Protein AF-A0A562RTT2-F1 (afdb_monomer_lite)

pLDDT: mean 90.72, std 8.37, range [55.16, 98.12]

Sequence (207 aa):
ARIKAEEEAKKKAEEEARIKAEKAEEARKQSEEAARIRAEEDARIQAEEEEARMLAEKKARSEAIFKNMLTAGACFAALFVLIIGSSIYNKSQYFIKTNKDSIEIWQGAFSPRGKNHILTLPGVAGPEVAKEAYTRSEVMPLAFNFYMEQAIEESRKRGTPDFDKVEKLLKKAQTFASSQDERQAVAARLQGITQAIENYKAEVARP

Secondary structure (DSSP, 8-state):
-HHHHHHHHHHHHHHHHHHHHHHHHHHHHHHHHHHHHHHHHHHHHHHHHHHHHHHHHHHHHHHHHHHHHHHHHHHHHHHHHHHHHHHHHHHH-EEEEEETTEEEEEEE-SSTT-EEEEEEEETPPPPSS--S-B-HHHHHHHHHHHHHHHHHHHHHSSSS--HHHHHHHHHHHHHH--SHHHHHHHHHHHHHHHHHHHHHHHHHT--

Organism: NCBI:txid622671

Structure (mmCIF, N/CA/C/O backbone):
data_AF-A0A562RTT2-F1
#
_entry.id   AF-A0A562RTT2-F1
#
loop_
_atom_site.group_PDB
_atom_site.id
_atom_site.type_symbol
_atom_site.label_atom_id
_atom_site.label_alt_id
_atom_site.label_comp_id
_atom_site.label_asym_id
_atom_site.label_entity_id
_atom_site.label_seq_id
_atom_site.pdbx_PDB_ins_code
_atom_site.Cartn_x
_atom_site.Cartn_y
_atom_site.Cartn_z
_atom_site.occupancy
_atom_site.B_iso_or_equiv
_atom_site.auth_seq_id
_atom_site.auth_comp_id
_atom_site.auth_asym_id
_atom_site.auth_atom_id
_atom_site.pdbx_PDB_model_num
ATOM 1 N N . ALA A 1 1 ? 91.960 -0.217 -94.010 1.00 59.09 1 ALA A N 1
ATOM 2 C CA . ALA A 1 1 ? 91.071 0.910 -93.646 1.00 59.09 1 ALA A CA 1
ATOM 3 C C . ALA A 1 1 ? 89.575 0.550 -93.645 1.00 59.09 1 ALA A C 1
ATOM 5 O O . ALA A 1 1 ? 88.882 1.045 -92.773 1.00 59.09 1 ALA A O 1
ATOM 6 N N . ARG A 1 2 ? 89.063 -0.323 -94.537 1.00 55.16 2 ARG A N 1
ATOM 7 C CA . ARG A 1 2 ? 87.617 -0.657 -94.610 1.00 55.16 2 ARG A CA 1
ATOM 8 C C . ARG A 1 2 ? 87.063 -1.561 -93.492 1.00 55.16 2 ARG A C 1
ATOM 10 O O . ARG A 1 2 ? 85.938 -1.343 -93.077 1.00 55.16 2 ARG A O 1
ATOM 17 N N . ILE A 1 3 ? 87.851 -2.502 -92.959 1.00 58.09 3 ILE A N 1
ATOM 18 C CA . ILE A 1 3 ? 87.378 -3.465 -91.937 1.00 58.09 3 ILE A CA 1
ATOM 19 C C . ILE A 1 3 ? 87.071 -2.782 -90.587 1.00 58.09 3 ILE A C 1
ATOM 21 O O . ILE A 1 3 ? 86.098 -3.129 -89.934 1.00 58.09 3 ILE A O 1
ATOM 25 N N . LYS A 1 4 ? 87.832 -1.744 -90.201 1.00 59.09 4 LYS A N 1
ATOM 26 C CA . LYS A 1 4 ? 87.600 -1.006 -88.942 1.00 59.09 4 LYS A CA 1
ATOM 27 C C . LYS A 1 4 ? 86.315 -0.165 -88.956 1.00 59.09 4 LYS A C 1
ATOM 29 O O . LYS A 1 4 ? 85.664 -0.063 -87.929 1.00 59.09 4 LYS A O 1
ATOM 34 N N . ALA A 1 5 ? 85.937 0.407 -90.102 1.00 62.41 5 ALA A N 1
ATOM 35 C CA . ALA A 1 5 ? 84.734 1.238 -90.219 1.00 62.41 5 ALA A CA 1
ATOM 36 C C . ALA A 1 5 ? 83.436 0.408 -90.196 1.00 62.41 5 ALA A C 1
ATOM 38 O O . ALA A 1 5 ? 82.425 0.851 -89.663 1.00 62.41 5 ALA A O 1
ATOM 39 N N . GLU A 1 6 ? 83.471 -0.809 -90.744 1.00 62.22 6 GLU A N 1
ATOM 40 C CA . GLU A 1 6 ? 82.332 -1.733 -90.743 1.00 62.22 6 GLU A CA 1
ATOM 41 C C . GLU A 1 6 ? 82.093 -2.339 -89.351 1.00 62.22 6 GLU A C 1
ATOM 43 O O . GLU A 1 6 ? 80.954 -2.444 -88.901 1.00 62.22 6 GLU A O 1
ATOM 48 N N . GLU A 1 7 ? 83.166 -2.654 -88.623 1.00 66.31 7 GLU A N 1
ATOM 49 C CA . GLU A 1 7 ? 83.090 -3.135 -87.241 1.00 66.31 7 GLU A CA 1
ATOM 50 C C . GLU A 1 7 ? 82.598 -2.040 -86.273 1.00 66.31 7 GLU A C 1
ATOM 52 O O . GLU A 1 7 ? 81.814 -2.312 -85.363 1.00 66.31 7 GLU A O 1
ATOM 57 N N . GLU A 1 8 ? 82.991 -0.783 -86.504 1.00 67.75 8 GLU A N 1
ATOM 58 C CA . GLU A 1 8 ? 82.530 0.368 -85.720 1.00 67.75 8 GLU A CA 1
ATOM 59 C C . GLU A 1 8 ? 81.058 0.719 -86.006 1.00 67.75 8 GLU A C 1
ATOM 61 O O . GLU A 1 8 ? 80.303 1.023 -85.081 1.00 67.75 8 GLU A O 1
ATOM 66 N N . ALA A 1 9 ? 80.617 0.614 -87.265 1.00 70.81 9 ALA A N 1
ATOM 67 C CA . ALA A 1 9 ? 79.212 0.784 -87.638 1.00 70.81 9 ALA A CA 1
ATOM 68 C C . ALA A 1 9 ? 78.328 -0.338 -87.068 1.00 70.81 9 ALA A C 1
ATOM 70 O O . ALA A 1 9 ? 77.228 -0.072 -86.581 1.00 70.81 9 ALA A O 1
ATOM 71 N N . LYS A 1 10 ? 78.822 -1.584 -87.063 1.00 71.69 10 LYS A N 1
ATOM 72 C CA . LYS A 1 10 ? 78.104 -2.731 -86.496 1.00 71.69 10 LYS A CA 1
ATOM 73 C C . LYS A 1 10 ? 77.994 -2.644 -84.970 1.00 71.69 10 LYS A C 1
ATOM 75 O O . LYS A 1 10 ? 76.910 -2.873 -84.444 1.00 71.69 10 LYS A O 1
ATOM 80 N N . LYS A 1 11 ? 79.059 -2.226 -84.270 1.00 73.31 11 LYS A N 1
ATOM 81 C CA . LYS A 1 11 ? 79.021 -1.978 -82.815 1.00 73.31 11 LYS A CA 1
ATOM 82 C C . LYS A 1 11 ? 78.067 -0.847 -82.428 1.00 73.31 11 LYS A C 1
ATOM 84 O O . LYS A 1 11 ? 77.309 -1.015 -81.482 1.00 73.31 11 LYS A O 1
ATOM 89 N N . LYS A 1 12 ? 78.055 0.268 -83.169 1.00 75.69 12 LYS A N 1
ATOM 90 C CA . LYS A 1 12 ? 77.113 1.377 -82.922 1.00 75.69 12 LYS A CA 1
ATOM 91 C C . LYS A 1 12 ? 75.656 0.956 -83.132 1.00 75.69 12 LYS A C 1
ATOM 93 O O . LYS A 1 12 ? 74.817 1.278 -82.300 1.00 75.69 12 LYS A O 1
ATOM 98 N N . ALA A 1 13 ? 75.364 0.189 -84.184 1.00 75.06 13 ALA A N 1
ATOM 99 C CA . ALA A 1 13 ? 74.015 -0.321 -84.438 1.00 75.06 13 ALA A CA 1
ATOM 100 C C . ALA A 1 13 ? 73.555 -1.345 -83.381 1.00 75.06 13 ALA A C 1
ATOM 102 O O . ALA A 1 13 ? 72.391 -1.345 -82.985 1.00 75.06 13 ALA A O 1
ATOM 103 N N . GLU A 1 14 ? 74.458 -2.202 -82.901 1.00 78.00 14 GLU A N 1
ATOM 104 C CA . GLU A 1 14 ? 74.172 -3.171 -81.836 1.00 78.00 14 GLU A CA 1
ATOM 105 C C . GLU A 1 14 ? 73.946 -2.486 -80.480 1.00 78.00 14 GLU A C 1
ATOM 107 O O . GLU A 1 14 ? 73.017 -2.834 -79.752 1.00 78.00 14 GLU A O 1
ATOM 112 N N . GLU A 1 15 ? 74.741 -1.467 -80.158 1.00 76.00 15 GLU A N 1
ATOM 113 C CA . GLU A 1 15 ? 74.590 -0.683 -78.932 1.00 76.00 15 GLU A CA 1
ATOM 114 C C . GLU A 1 15 ? 73.306 0.160 -78.944 1.00 76.00 15 GLU A C 1
ATOM 116 O O . GLU A 1 15 ? 72.577 0.186 -77.952 1.00 76.00 15 GLU A O 1
ATOM 121 N N . GLU A 1 16 ? 72.957 0.768 -80.079 1.00 79.00 16 GLU A N 1
ATOM 122 C CA . GLU A 1 16 ? 71.697 1.499 -80.246 1.00 79.00 16 GLU A CA 1
ATOM 123 C C . GLU A 1 16 ? 70.476 0.564 -80.159 1.00 79.00 16 GLU A C 1
ATOM 125 O O . GLU A 1 16 ? 69.477 0.895 -79.510 1.00 79.00 16 GLU A O 1
ATOM 130 N N . ALA A 1 17 ? 70.572 -0.646 -80.724 1.00 79.19 17 ALA A N 1
ATOM 131 C CA . ALA A 1 17 ? 69.549 -1.678 -80.575 1.00 79.19 17 ALA A CA 1
ATOM 132 C C . ALA A 1 17 ? 69.414 -2.154 -79.116 1.00 79.19 17 ALA A C 1
ATOM 134 O O . ALA A 1 17 ? 68.290 -2.325 -78.636 1.00 79.19 17 ALA A O 1
ATOM 135 N N . ARG A 1 18 ? 70.531 -2.305 -78.388 1.00 81.25 18 ARG A N 1
ATOM 136 C CA . ARG A 1 18 ? 70.536 -2.686 -76.967 1.00 81.25 18 ARG A CA 1
ATOM 137 C C . ARG A 1 18 ? 69.914 -1.602 -76.085 1.00 81.25 18 ARG A C 1
ATOM 139 O O . ARG A 1 18 ? 69.057 -1.920 -75.269 1.00 81.25 18 ARG A O 1
ATOM 146 N N . ILE A 1 19 ? 70.264 -0.332 -76.297 1.00 81.56 19 ILE A N 1
ATOM 147 C CA . ILE A 1 19 ? 69.693 0.806 -75.553 1.00 81.56 19 ILE A CA 1
ATOM 148 C C . ILE A 1 19 ? 68.186 0.934 -75.821 1.00 81.56 19 ILE A C 1
ATOM 150 O O . ILE A 1 19 ? 67.412 1.249 -74.917 1.00 81.56 19 ILE A O 1
ATOM 154 N N . LYS A 1 20 ? 67.735 0.681 -77.056 1.00 82.81 20 LYS A N 1
ATOM 155 C CA . LYS A 1 20 ? 66.305 0.705 -77.392 1.00 82.81 20 LYS A CA 1
ATOM 156 C C . LYS A 1 20 ? 65.540 -0.462 -76.759 1.00 82.81 20 LYS A C 1
ATOM 158 O O . LYS A 1 20 ? 64.413 -0.257 -76.312 1.00 82.81 20 LYS A O 1
ATOM 163 N N . ALA A 1 21 ? 66.139 -1.652 -76.705 1.00 82.81 21 ALA A N 1
ATOM 164 C CA . ALA A 1 21 ? 65.561 -2.811 -76.029 1.00 82.81 21 ALA A CA 1
ATOM 165 C C . ALA A 1 21 ? 65.472 -2.600 -74.508 1.00 82.81 21 ALA A C 1
ATOM 167 O O . ALA A 1 21 ? 64.421 -2.850 -73.927 1.00 82.81 21 ALA A O 1
ATOM 168 N N . GLU A 1 22 ? 66.520 -2.052 -73.889 1.00 84.75 22 GLU A N 1
ATOM 169 C CA . GLU A 1 22 ? 66.560 -1.738 -72.455 1.00 84.75 22 GLU A CA 1
ATOM 170 C C . GLU A 1 22 ? 65.511 -0.685 -72.075 1.00 84.75 22 GLU A C 1
ATOM 172 O O . GLU A 1 22 ? 64.720 -0.911 -71.165 1.00 84.75 22 GLU A O 1
ATOM 177 N N . LYS A 1 23 ? 65.395 0.410 -72.841 1.00 84.69 23 LYS A N 1
ATOM 178 C CA . LYS A 1 23 ? 64.345 1.425 -72.626 1.00 84.69 23 LYS A CA 1
ATOM 179 C C . LYS A 1 23 ? 62.931 0.872 -72.812 1.00 84.69 23 LYS A C 1
ATOM 181 O O . LYS A 1 23 ? 62.011 1.303 -72.122 1.00 84.69 23 LYS A O 1
ATOM 186 N N . ALA A 1 24 ? 62.735 -0.056 -73.749 1.00 83.00 24 ALA A N 1
ATOM 187 C CA . ALA A 1 24 ? 61.440 -0.701 -73.954 1.00 83.00 24 ALA A CA 1
ATOM 188 C C . ALA A 1 24 ? 61.095 -1.667 -72.807 1.00 83.00 24 ALA A C 1
ATOM 190 O O . ALA A 1 24 ? 59.940 -1.732 -72.385 1.00 83.00 24 ALA A O 1
ATOM 191 N N . GLU A 1 25 ? 62.084 -2.389 -72.280 1.00 85.12 25 GLU A N 1
ATOM 192 C CA . GLU A 1 25 ? 61.922 -3.251 -71.109 1.00 85.12 25 GLU A CA 1
ATOM 193 C C . GLU A 1 25 ? 61.662 -2.431 -69.840 1.00 85.12 25 GLU A C 1
ATOM 195 O O . GLU A 1 25 ? 60.767 -2.766 -69.068 1.00 85.12 25 GLU A O 1
ATOM 200 N N . GLU A 1 26 ? 62.381 -1.326 -69.652 1.00 85.75 26 GLU A N 1
ATOM 201 C CA . GLU A 1 26 ? 62.191 -0.408 -68.532 1.00 85.75 26 GLU A CA 1
ATOM 202 C C . GLU A 1 26 ? 60.812 0.263 -68.587 1.00 85.75 26 GLU A C 1
ATOM 204 O O . GLU A 1 26 ? 60.095 0.267 -67.588 1.00 85.75 26 GLU A O 1
ATOM 209 N N . ALA A 1 27 ? 60.367 0.716 -69.765 1.00 84.38 27 ALA A N 1
ATOM 210 C CA . ALA A 1 27 ? 59.014 1.243 -69.953 1.00 84.38 27 ALA A CA 1
ATOM 211 C C . ALA A 1 27 ? 57.928 0.188 -69.668 1.00 84.38 27 ALA A C 1
ATOM 213 O O . ALA A 1 27 ? 56.893 0.500 -69.074 1.00 84.38 27 ALA A O 1
ATOM 214 N N . ARG A 1 28 ? 58.161 -1.077 -70.045 1.00 87.69 28 ARG A N 1
ATOM 215 C CA . ARG A 1 28 ? 57.246 -2.183 -69.733 1.00 87.69 28 ARG A CA 1
ATOM 216 C C . ARG A 1 28 ? 57.209 -2.479 -68.231 1.00 87.69 28 ARG A C 1
ATOM 218 O O . ARG A 1 28 ? 56.116 -2.610 -67.690 1.00 87.69 28 ARG A O 1
ATOM 225 N N . LYS A 1 29 ? 58.365 -2.530 -67.559 1.00 89.88 29 LYS A N 1
ATOM 226 C CA . LYS A 1 29 ? 58.462 -2.732 -66.102 1.00 89.88 29 LYS A CA 1
ATOM 227 C C . LYS A 1 29 ? 57.795 -1.597 -65.329 1.00 89.88 29 LYS A C 1
ATOM 229 O O . LYS A 1 29 ? 57.008 -1.872 -64.432 1.00 89.88 29 LYS A O 1
ATOM 234 N N . GLN A 1 30 ? 58.026 -0.343 -65.722 1.00 89.25 30 GLN A N 1
ATOM 235 C CA . GLN A 1 30 ? 57.368 0.821 -65.121 1.00 89.25 30 GLN A CA 1
ATOM 236 C C . GLN A 1 30 ? 55.847 0.784 -65.321 1.00 89.25 30 GLN A C 1
ATOM 238 O O . GLN A 1 30 ? 55.098 1.072 -64.392 1.00 89.25 30 GLN A O 1
ATOM 243 N N . SER A 1 31 ? 55.370 0.389 -66.507 1.00 86.00 31 SER A N 1
ATOM 244 C CA . SER A 1 31 ? 53.933 0.238 -66.766 1.00 86.00 31 SER A CA 1
ATOM 245 C C . SER A 1 31 ? 53.304 -0.899 -65.956 1.00 86.00 31 SER A C 1
ATOM 247 O O . SER A 1 31 ? 52.163 -0.767 -65.516 1.00 86.00 31 SER A O 1
ATOM 249 N N . GLU A 1 32 ? 54.006 -2.016 -65.780 1.00 88.56 32 GLU A N 1
ATOM 250 C CA . GLU A 1 32 ? 53.530 -3.172 -65.014 1.00 88.56 32 GLU A CA 1
ATOM 251 C C . GLU A 1 32 ? 53.519 -2.883 -63.508 1.00 88.56 32 GLU A C 1
ATOM 253 O O . GLU A 1 32 ? 52.544 -3.183 -62.823 1.00 88.56 32 GLU A O 1
ATOM 258 N N . GLU A 1 33 ? 54.557 -2.224 -62.996 1.00 87.88 33 GLU A N 1
ATOM 259 C CA . GLU A 1 33 ? 54.626 -1.794 -61.603 1.00 87.88 33 GLU A CA 1
ATOM 260 C C . GLU A 1 33 ? 53.584 -0.715 -61.290 1.00 87.88 33 GLU A C 1
ATOM 262 O O . GLU A 1 33 ? 52.884 -0.820 -60.285 1.00 87.88 33 GLU A O 1
ATOM 267 N N . ALA A 1 34 ? 53.385 0.257 -62.185 1.00 88.69 34 ALA A N 1
ATOM 268 C CA . ALA A 1 34 ? 52.312 1.239 -62.051 1.00 88.69 34 ALA A CA 1
ATOM 269 C C . ALA A 1 34 ? 50.918 0.586 -62.081 1.00 88.69 34 ALA A C 1
ATOM 271 O O . ALA A 1 34 ? 50.026 1.017 -61.350 1.00 88.69 34 ALA A O 1
ATOM 272 N N . ALA A 1 35 ? 50.718 -0.460 -62.891 1.00 89.12 35 ALA A N 1
ATOM 273 C CA . ALA A 1 35 ? 49.471 -1.222 -62.902 1.00 89.12 35 ALA A CA 1
ATOM 274 C C . ALA A 1 35 ? 49.275 -2.026 -61.605 1.00 89.12 35 ALA A C 1
ATOM 276 O O . ALA A 1 35 ? 48.168 -2.047 -61.069 1.00 89.12 35 ALA A O 1
ATOM 277 N N . ARG A 1 36 ? 50.341 -2.634 -61.067 1.00 92.00 36 ARG A N 1
ATOM 278 C CA . ARG A 1 36 ? 50.300 -3.379 -59.800 1.00 92.00 36 ARG A CA 1
ATOM 279 C C . ARG A 1 36 ? 50.000 -2.467 -58.611 1.00 92.00 36 ARG A C 1
ATOM 281 O O . ARG A 1 36 ? 49.131 -2.800 -57.816 1.00 92.00 36 ARG A O 1
ATOM 288 N N . ILE A 1 37 ? 50.671 -1.316 -58.523 1.00 92.44 37 ILE A N 1
ATOM 289 C CA . ILE A 1 37 ? 50.463 -0.336 -57.445 1.00 92.44 37 ILE A CA 1
ATOM 290 C C . ILE A 1 37 ? 49.027 0.196 -57.472 1.00 92.44 37 ILE A C 1
ATOM 292 O O . ILE A 1 37 ? 48.388 0.242 -56.428 1.00 92.44 37 ILE A O 1
ATOM 296 N N . ARG A 1 38 ? 48.486 0.528 -58.655 1.00 91.38 38 ARG A N 1
ATOM 297 C CA . ARG A 1 38 ? 47.082 0.960 -58.783 1.00 91.38 38 ARG A CA 1
ATOM 298 C C . ARG A 1 38 ? 46.100 -0.127 -58.356 1.00 91.38 38 ARG A C 1
ATOM 300 O O . ARG A 1 38 ? 45.182 0.161 -57.605 1.00 91.38 38 ARG A O 1
ATOM 307 N N . ALA A 1 39 ? 46.314 -1.371 -58.786 1.00 91.12 39 ALA A N 1
ATOM 308 C CA . ALA A 1 39 ? 45.444 -2.480 -58.402 1.00 91.12 39 ALA A CA 1
ATOM 309 C C . ALA A 1 39 ? 45.484 -2.766 -56.889 1.00 91.12 39 ALA A C 1
ATOM 311 O O . ALA A 1 39 ? 44.454 -3.077 -56.296 1.00 91.12 39 ALA A O 1
ATOM 312 N N . GLU A 1 40 ? 46.655 -2.654 -56.258 1.00 92.56 40 GLU A N 1
ATOM 313 C CA . GLU A 1 40 ? 46.814 -2.822 -54.810 1.00 92.56 40 GLU A CA 1
ATOM 314 C C . GLU A 1 40 ? 46.179 -1.665 -54.025 1.00 92.56 40 GLU A C 1
ATOM 316 O O . GLU A 1 40 ? 45.503 -1.896 -53.023 1.00 92.56 40 GLU A O 1
ATOM 321 N N . GLU A 1 41 ? 46.350 -0.427 -54.489 1.00 92.00 41 GLU A N 1
ATOM 322 C CA . GLU A 1 41 ? 45.737 0.752 -53.881 1.00 92.00 41 GLU A CA 1
ATOM 323 C C . GLU A 1 41 ? 44.208 0.720 -53.997 1.00 92.00 41 GLU A C 1
ATOM 325 O O . GLU A 1 41 ? 43.526 0.916 -52.991 1.00 92.00 41 GLU A O 1
ATOM 330 N N . ASP A 1 42 ? 43.670 0.373 -55.170 1.00 92.44 42 ASP A N 1
ATOM 331 C CA . ASP A 1 42 ? 42.229 0.202 -55.382 1.00 92.44 42 ASP A CA 1
ATOM 332 C C . ASP A 1 42 ? 41.663 -0.913 -54.488 1.00 92.44 42 ASP A C 1
ATOM 334 O O . ASP A 1 42 ? 40.612 -0.738 -53.868 1.00 92.44 42 ASP A O 1
ATOM 338 N N . ALA A 1 43 ? 42.371 -2.042 -54.357 1.00 92.75 43 ALA A N 1
ATOM 339 C CA . ALA A 1 43 ? 41.967 -3.129 -53.465 1.00 92.75 43 ALA A CA 1
ATOM 340 C C . ALA A 1 43 ? 41.996 -2.708 -51.985 1.00 92.75 43 ALA A C 1
ATOM 342 O O . ALA A 1 43 ? 41.100 -3.074 -51.221 1.00 92.75 43 ALA A O 1
ATOM 343 N N . ARG A 1 44 ? 42.992 -1.911 -51.573 1.00 95.06 44 ARG A N 1
ATOM 344 C CA . ARG A 1 44 ? 43.084 -1.378 -50.205 1.00 95.06 44 ARG A CA 1
ATOM 345 C C . ARG A 1 44 ? 41.949 -0.399 -49.907 1.00 95.06 44 ARG A C 1
ATOM 347 O O . ARG A 1 44 ? 41.335 -0.506 -48.849 1.00 95.06 44 ARG A O 1
ATOM 354 N N . ILE A 1 45 ? 41.656 0.518 -50.831 1.00 94.25 45 ILE A N 1
ATOM 355 C CA . ILE A 1 45 ? 40.563 1.492 -50.693 1.00 94.25 45 ILE A CA 1
ATOM 356 C C . ILE A 1 45 ? 39.216 0.765 -50.594 1.00 94.25 45 ILE A C 1
ATOM 358 O O . ILE A 1 45 ? 38.419 1.079 -49.714 1.00 94.25 45 ILE A O 1
ATOM 362 N N . GLN A 1 46 ? 38.978 -0.252 -51.429 1.00 94.38 46 GLN A N 1
ATOM 363 C CA . GLN A 1 46 ? 37.747 -1.049 -51.366 1.00 94.38 46 GLN A CA 1
ATOM 364 C C . GLN A 1 46 ? 37.586 -1.777 -50.025 1.00 94.38 46 GLN A C 1
ATOM 366 O O . GLN A 1 46 ? 36.496 -1.760 -49.453 1.00 94.38 46 GLN A O 1
ATOM 371 N N . ALA A 1 47 ? 38.660 -2.376 -49.501 1.00 93.88 47 ALA A N 1
ATOM 372 C CA . ALA A 1 47 ? 38.628 -3.053 -48.206 1.00 93.88 47 ALA A CA 1
ATOM 373 C C . ALA A 1 47 ? 38.342 -2.081 -47.044 1.00 93.88 47 ALA A C 1
ATOM 375 O O . ALA A 1 47 ? 37.538 -2.392 -46.164 1.00 93.88 47 ALA A O 1
ATOM 376 N N . GLU A 1 48 ? 38.952 -0.892 -47.054 1.00 94.94 48 GLU A N 1
ATOM 377 C CA . GLU A 1 48 ? 38.723 0.143 -46.037 1.00 94.94 48 GLU A CA 1
ATOM 378 C C . GLU A 1 48 ? 37.288 0.696 -46.095 1.00 94.94 48 GLU A C 1
ATOM 380 O O . GLU A 1 48 ? 36.633 0.848 -45.059 1.00 94.94 48 GLU A O 1
ATOM 385 N N . GLU A 1 49 ? 36.754 0.941 -47.296 1.00 93.81 49 GLU A N 1
ATOM 386 C CA . GLU A 1 49 ? 35.363 1.370 -47.473 1.00 93.81 49 GLU A CA 1
ATOM 387 C C . GLU A 1 49 ? 34.361 0.311 -46.994 1.00 93.81 49 GLU A C 1
ATOM 389 O O . GLU A 1 49 ? 33.348 0.654 -46.371 1.00 93.81 49 GLU A O 1
ATOM 394 N N . GLU A 1 50 ? 34.621 -0.970 -47.263 1.00 94.25 50 GLU A N 1
ATOM 395 C CA . GLU A 1 50 ? 33.773 -2.067 -46.800 1.00 94.25 50 GLU A CA 1
ATOM 396 C C . GLU A 1 50 ? 33.803 -2.186 -45.269 1.00 94.25 50 GLU A C 1
ATOM 398 O O . GLU A 1 50 ? 32.746 -2.285 -44.637 1.00 94.25 50 GLU A O 1
ATOM 403 N N . GLU A 1 51 ? 34.980 -2.084 -44.646 1.00 95.38 51 GLU A N 1
ATOM 404 C CA . GLU A 1 51 ? 35.108 -2.093 -43.186 1.00 95.38 51 GLU A CA 1
ATOM 405 C C . GLU A 1 51 ? 34.386 -0.897 -42.544 1.00 95.38 51 GLU A C 1
ATOM 407 O O . GLU A 1 51 ? 33.628 -1.068 -41.579 1.00 95.38 51 GLU A O 1
ATOM 412 N N . ALA A 1 52 ? 34.539 0.303 -43.113 1.00 94.88 52 ALA A N 1
ATOM 413 C CA . ALA A 1 52 ? 33.847 1.504 -42.655 1.00 94.88 52 ALA A CA 1
ATOM 414 C C . ALA A 1 52 ? 32.318 1.366 -42.769 1.00 94.88 52 ALA A C 1
ATOM 416 O O . ALA A 1 52 ? 31.591 1.729 -41.834 1.00 94.88 52 ALA A O 1
ATOM 417 N N . ARG A 1 53 ? 31.814 0.786 -43.869 1.00 96.12 53 ARG A N 1
ATOM 418 C CA . ARG A 1 53 ? 30.382 0.478 -44.040 1.00 96.12 53 ARG A CA 1
ATOM 419 C C . ARG A 1 53 ? 29.898 -0.535 -43.009 1.00 96.12 53 ARG A C 1
ATOM 421 O O . ARG A 1 53 ? 28.874 -0.297 -42.370 1.00 96.12 53 ARG A O 1
ATOM 428 N N . MET A 1 54 ? 30.643 -1.615 -42.792 1.00 95.94 54 MET A N 1
ATOM 429 C CA . MET A 1 54 ? 30.301 -2.647 -41.810 1.00 95.94 54 MET A CA 1
ATOM 430 C C . MET A 1 54 ? 30.286 -2.097 -40.380 1.00 95.94 54 MET A C 1
ATOM 432 O O . MET A 1 54 ? 29.414 -2.455 -39.583 1.00 95.94 54 MET A O 1
ATOM 436 N N . LEU A 1 55 ? 31.221 -1.209 -40.032 1.00 96.50 55 LEU A N 1
ATOM 437 C CA . LEU A 1 55 ? 31.244 -0.545 -38.730 1.00 96.50 55 LEU A CA 1
ATOM 438 C C . LEU A 1 55 ? 30.049 0.405 -38.567 1.00 96.50 55 LEU A C 1
ATOM 440 O O . LEU A 1 55 ? 29.402 0.398 -37.514 1.00 96.50 55 LEU A O 1
ATOM 444 N N . ALA A 1 56 ? 29.731 1.185 -39.603 1.00 95.38 56 ALA A N 1
ATOM 445 C CA . ALA A 1 56 ? 28.571 2.072 -39.613 1.00 95.38 56 ALA A CA 1
ATOM 446 C C . ALA A 1 56 ? 27.258 1.287 -39.475 1.00 95.38 56 ALA A C 1
ATOM 448 O O . ALA A 1 56 ? 26.412 1.657 -38.660 1.00 95.38 56 ALA A O 1
ATOM 449 N N . GLU A 1 57 ? 27.112 0.166 -40.186 1.00 95.81 57 GLU A N 1
ATOM 450 C CA . GLU A 1 57 ? 25.945 -0.712 -40.082 1.00 95.81 57 GLU A CA 1
ATOM 451 C C . GLU A 1 57 ? 25.835 -1.336 -38.686 1.00 95.81 57 GLU A C 1
ATOM 453 O O . GLU A 1 57 ? 24.774 -1.275 -38.060 1.00 95.81 57 GLU A O 1
ATOM 458 N N . LYS A 1 58 ? 26.936 -1.875 -38.142 1.00 95.81 58 LYS A N 1
ATOM 459 C CA . LYS A 1 58 ? 26.967 -2.425 -36.775 1.00 95.81 58 LYS A CA 1
ATOM 460 C C . LYS A 1 58 ? 26.572 -1.378 -35.739 1.00 95.81 58 LYS A C 1
ATOM 462 O O . LYS A 1 58 ? 25.812 -1.697 -34.824 1.00 95.81 58 LYS A O 1
ATOM 467 N N . LYS A 1 59 ? 27.060 -0.143 -35.881 1.00 96.12 59 LYS A N 1
ATOM 468 C CA . LYS A 1 59 ? 26.733 0.971 -34.983 1.00 96.12 59 LYS A CA 1
ATOM 469 C C . LYS A 1 59 ? 25.272 1.399 -35.116 1.00 96.12 59 LYS A C 1
ATOM 471 O O . LYS A 1 59 ? 24.596 1.551 -34.106 1.00 96.12 59 LYS A O 1
ATOM 476 N N . ALA A 1 60 ? 24.762 1.536 -36.338 1.00 95.56 60 ALA A N 1
ATOM 477 C CA . ALA A 1 60 ? 23.358 1.865 -36.571 1.00 95.56 60 ALA A CA 1
ATOM 478 C C . ALA A 1 60 ? 22.434 0.776 -36.002 1.00 95.56 60 ALA A C 1
ATOM 480 O O . ALA A 1 60 ? 21.442 1.073 -35.333 1.00 95.56 60 ALA A O 1
ATOM 481 N N . ARG A 1 61 ? 22.800 -0.496 -36.196 1.00 96.25 61 ARG A N 1
ATOM 482 C CA . ARG A 1 61 ? 22.080 -1.641 -35.637 1.00 96.25 61 ARG A CA 1
ATOM 483 C C . ARG A 1 61 ? 22.126 -1.652 -34.112 1.00 96.25 61 ARG A C 1
ATOM 485 O O . ARG A 1 61 ? 21.090 -1.874 -33.491 1.00 96.25 61 ARG A O 1
ATOM 492 N N . SER A 1 62 ? 23.286 -1.422 -33.495 1.00 95.19 62 SER A N 1
ATOM 493 C CA . SER A 1 62 ? 23.402 -1.405 -32.032 1.00 95.19 62 SER A CA 1
ATOM 494 C C . SER A 1 62 ? 22.640 -0.232 -31.416 1.00 95.19 62 SER A C 1
ATOM 496 O O . SER A 1 62 ? 21.956 -0.420 -30.412 1.00 95.19 62 SER A O 1
ATOM 498 N N . GLU A 1 63 ? 22.668 0.941 -32.049 1.00 96.56 63 GLU A N 1
ATOM 499 C CA . GLU A 1 63 ? 21.894 2.107 -31.627 1.00 96.56 63 GLU A CA 1
ATOM 500 C C . GLU A 1 63 ? 20.384 1.850 -31.733 1.00 96.56 63 GLU A C 1
ATOM 502 O O . GLU A 1 63 ? 19.637 2.163 -30.803 1.00 96.56 63 GLU A O 1
ATOM 507 N N . ALA A 1 64 ? 19.929 1.223 -32.823 1.00 95.75 64 ALA A N 1
ATOM 508 C CA . ALA A 1 64 ? 18.531 0.829 -32.988 1.00 95.75 64 ALA A CA 1
ATOM 509 C C . ALA A 1 64 ? 18.095 -0.193 -31.924 1.00 95.75 64 ALA A C 1
ATOM 511 O O . ALA A 1 64 ? 17.046 -0.027 -31.299 1.00 95.75 64 ALA A O 1
ATOM 512 N N . ILE A 1 65 ? 18.917 -1.218 -31.665 1.00 96.19 65 ILE A N 1
ATOM 513 C CA . ILE A 1 65 ? 18.653 -2.211 -30.613 1.00 96.19 65 ILE A CA 1
ATOM 514 C C . ILE A 1 65 ? 18.590 -1.533 -29.241 1.00 96.19 65 ILE A C 1
ATOM 516 O O . ILE A 1 65 ? 17.656 -1.791 -28.483 1.00 96.19 65 ILE A O 1
ATOM 520 N N . PHE A 1 66 ? 19.539 -0.648 -28.924 1.00 96.12 66 PHE A N 1
ATOM 521 C CA . PHE A 1 66 ? 19.569 0.055 -27.644 1.00 96.12 66 PHE A CA 1
ATOM 522 C C . PHE A 1 66 ? 18.331 0.934 -27.446 1.00 96.12 66 PHE A C 1
ATOM 524 O O . PHE A 1 66 ? 17.710 0.862 -26.388 1.00 96.12 66 PHE A O 1
ATOM 531 N N . LYS A 1 67 ? 17.924 1.711 -28.461 1.00 95.56 67 LYS A N 1
ATOM 532 C CA . LYS A 1 67 ? 16.698 2.527 -28.406 1.00 95.56 67 LYS A CA 1
ATOM 533 C C . LYS A 1 67 ? 15.467 1.662 -28.150 1.00 95.56 67 LYS A C 1
ATOM 535 O O . LYS A 1 67 ? 14.707 1.954 -27.232 1.00 95.56 67 LYS A O 1
ATOM 540 N N . ASN A 1 68 ? 15.318 0.562 -28.886 1.00 95.88 68 ASN A N 1
ATOM 541 C CA . ASN A 1 68 ? 14.193 -0.357 -28.705 1.00 95.88 68 ASN A CA 1
ATOM 542 C C . ASN A 1 68 ? 14.193 -0.994 -27.309 1.00 95.88 68 ASN A C 1
ATOM 544 O O . ASN A 1 68 ? 13.145 -1.077 -26.669 1.00 95.88 68 ASN A O 1
ATOM 548 N N . MET A 1 69 ? 15.361 -1.413 -26.813 1.00 96.75 69 MET A N 1
ATOM 549 C CA . MET A 1 69 ? 15.505 -1.983 -25.473 1.00 96.75 69 MET A CA 1
ATOM 550 C C . MET A 1 69 ? 15.198 -0.952 -24.383 1.00 96.75 69 MET A C 1
ATOM 552 O O . MET A 1 69 ? 14.522 -1.280 -23.410 1.00 96.75 69 MET A O 1
ATOM 556 N N . LEU A 1 70 ? 15.632 0.297 -24.560 1.00 95.88 70 LEU A N 1
ATOM 557 C CA . LEU A 1 70 ? 15.322 1.397 -23.651 1.00 95.88 70 LEU A CA 1
ATOM 558 C C . LEU A 1 70 ? 13.815 1.681 -23.617 1.00 95.88 70 LEU A C 1
ATOM 560 O O . LEU A 1 70 ? 13.245 1.800 -22.534 1.00 95.88 70 LEU A O 1
ATOM 564 N N . THR A 1 71 ? 13.151 1.732 -24.776 1.00 96.62 71 THR A N 1
ATOM 565 C CA . THR A 1 71 ? 11.692 1.899 -24.856 1.00 96.62 71 THR A CA 1
ATOM 566 C C . THR A 1 71 ? 10.960 0.733 -24.197 1.00 96.62 71 THR A C 1
ATOM 568 O O . THR A 1 71 ? 10.071 0.961 -23.380 1.00 96.62 71 THR A O 1
ATOM 571 N N . ALA A 1 72 ? 11.356 -0.511 -24.480 1.00 96.44 72 ALA A N 1
ATOM 572 C CA . ALA A 1 72 ? 10.771 -1.690 -23.844 1.00 96.44 72 ALA A CA 1
ATOM 573 C C . ALA A 1 72 ? 10.963 -1.666 -22.318 1.00 96.44 72 ALA A C 1
ATOM 575 O O . ALA A 1 72 ? 10.019 -1.932 -21.572 1.00 96.44 72 ALA A O 1
ATOM 576 N N . GLY A 1 73 ? 12.153 -1.279 -21.849 1.00 96.38 73 GLY A N 1
ATOM 577 C CA . GLY A 1 73 ? 12.451 -1.094 -20.430 1.00 96.38 73 GLY A CA 1
ATOM 578 C C . GLY A 1 73 ? 11.588 -0.009 -19.783 1.00 96.38 73 GLY A C 1
ATOM 579 O O . GLY A 1 73 ? 11.050 -0.225 -18.699 1.00 96.38 73 GLY A O 1
ATOM 580 N N . ALA A 1 74 ? 11.381 1.122 -20.461 1.00 96.81 74 ALA A N 1
ATOM 581 C CA . ALA A 1 74 ? 10.501 2.190 -19.990 1.00 96.81 74 ALA A CA 1
ATOM 582 C C . ALA A 1 74 ? 9.031 1.738 -19.914 1.00 96.81 74 ALA A C 1
ATOM 584 O O . ALA A 1 74 ? 8.36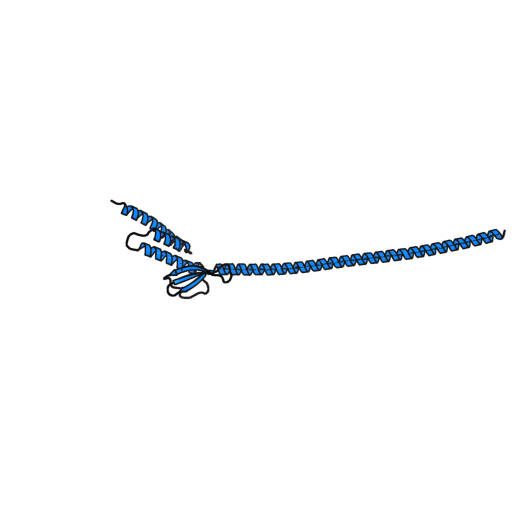4 1.992 -18.910 1.00 96.81 74 ALA A O 1
ATOM 585 N N . CYS A 1 75 ? 8.534 1.013 -20.923 1.00 96.12 75 CYS A N 1
ATOM 586 C CA . CYS A 1 75 ? 7.195 0.419 -20.895 1.00 96.12 75 CYS A CA 1
ATOM 587 C C . CYS A 1 75 ? 7.044 -0.572 -19.734 1.00 96.12 75 CYS A C 1
ATOM 589 O O . CYS A 1 75 ? 6.043 -0.537 -19.020 1.00 96.12 75 CYS A O 1
ATOM 591 N N . PHE A 1 76 ? 8.048 -1.421 -19.507 1.00 96.44 76 PHE A N 1
ATOM 592 C CA . PHE A 1 76 ? 8.050 -2.354 -18.385 1.00 96.44 76 PHE A CA 1
ATOM 593 C C . PHE A 1 76 ? 8.028 -1.607 -17.047 1.00 96.44 76 PHE A C 1
ATOM 595 O O . PHE A 1 76 ? 7.171 -1.883 -16.213 1.00 96.44 76 PHE A O 1
ATOM 602 N N . ALA A 1 77 ? 8.878 -0.595 -16.863 1.00 96.44 77 ALA A N 1
ATOM 603 C CA . ALA A 1 77 ? 8.884 0.234 -15.659 1.00 96.44 77 ALA A CA 1
ATOM 604 C C . ALA A 1 77 ? 7.523 0.914 -15.408 1.00 96.44 77 ALA A C 1
ATOM 606 O O . ALA A 1 77 ? 7.032 0.907 -14.278 1.00 96.44 77 ALA A O 1
ATOM 607 N N . ALA A 1 78 ? 6.869 1.430 -16.454 1.00 96.56 78 ALA A N 1
ATOM 608 C CA . ALA A 1 78 ? 5.535 2.019 -16.347 1.00 96.56 78 ALA A CA 1
ATOM 609 C C . ALA A 1 78 ? 4.481 1.006 -15.856 1.00 96.56 78 ALA A C 1
ATOM 611 O O . ALA A 1 78 ? 3.647 1.350 -15.018 1.00 96.56 78 ALA A O 1
ATOM 612 N N . LEU A 1 79 ? 4.546 -0.258 -16.297 1.00 94.94 79 LEU A N 1
ATOM 613 C CA . LEU A 1 79 ? 3.658 -1.316 -15.794 1.00 94.94 79 LEU A CA 1
ATOM 614 C C . LEU A 1 79 ? 3.858 -1.573 -14.295 1.00 94.94 79 LEU A C 1
ATOM 616 O O . LEU A 1 79 ? 2.874 -1.717 -13.570 1.00 94.94 79 LEU A O 1
ATOM 620 N N . PHE A 1 80 ? 5.100 -1.578 -13.804 1.00 92.69 80 PHE A N 1
ATOM 621 C CA . PHE A 1 80 ? 5.359 -1.721 -12.365 1.00 92.69 80 PHE A CA 1
ATOM 622 C C . PHE A 1 80 ? 4.785 -0.556 -11.568 1.00 92.69 80 PHE A C 1
ATOM 624 O O . PHE A 1 80 ? 4.166 -0.784 -10.530 1.00 92.69 80 PHE A O 1
ATOM 631 N N . VAL A 1 81 ? 4.926 0.675 -12.063 1.00 94.38 81 VAL A N 1
ATOM 632 C CA . VAL A 1 81 ? 4.317 1.852 -11.428 1.00 94.38 81 VAL A CA 1
ATOM 633 C C . VAL A 1 81 ? 2.795 1.705 -11.359 1.00 94.38 81 VAL A C 1
ATOM 635 O O . VAL A 1 81 ? 2.217 1.940 -10.299 1.00 94.38 81 VAL A O 1
ATOM 638 N N . LEU A 1 82 ? 2.145 1.248 -12.434 1.00 90.75 82 LEU A N 1
ATOM 639 C CA . LEU A 1 82 ? 0.697 1.008 -12.444 1.00 90.75 82 LEU A CA 1
ATOM 640 C C . LEU A 1 82 ? 0.275 -0.089 -11.455 1.00 90.75 82 LEU A C 1
ATOM 642 O O . LEU A 1 82 ? -0.713 0.084 -10.738 1.00 90.75 82 LEU A O 1
ATOM 646 N N . ILE A 1 83 ? 1.021 -1.194 -11.374 1.00 89.00 83 ILE A N 1
ATOM 647 C CA . ILE A 1 83 ? 0.739 -2.295 -10.439 1.00 89.00 83 ILE A CA 1
ATOM 648 C C . ILE A 1 83 ? 0.912 -1.832 -8.988 1.00 89.00 83 ILE A C 1
ATOM 650 O O . ILE A 1 83 ? 0.026 -2.059 -8.162 1.00 89.00 83 ILE A O 1
ATOM 654 N N . ILE A 1 84 ? 2.022 -1.160 -8.675 1.00 87.94 84 ILE A N 1
ATOM 655 C CA . ILE A 1 84 ? 2.308 -0.649 -7.328 1.00 87.94 84 ILE A CA 1
ATOM 656 C C . ILE A 1 84 ? 1.276 0.415 -6.941 1.00 87.94 84 ILE A C 1
ATOM 658 O O . ILE A 1 84 ? 0.723 0.352 -5.844 1.00 87.94 84 ILE A O 1
ATOM 662 N N . GLY A 1 85 ? 0.956 1.345 -7.844 1.00 87.00 85 GLY A N 1
ATOM 663 C CA . GLY A 1 85 ? -0.072 2.362 -7.622 1.00 87.00 85 GLY A CA 1
ATOM 664 C C . GLY A 1 85 ? -1.446 1.746 -7.346 1.00 87.00 85 GLY A C 1
ATOM 665 O O . GLY A 1 85 ? -2.089 2.088 -6.354 1.00 87.00 85 GLY A O 1
ATOM 666 N N . SER A 1 86 ? -1.853 0.763 -8.155 1.00 84.19 86 SER A N 1
ATOM 667 C CA . SER A 1 86 ? -3.110 0.022 -7.958 1.00 84.19 86 SER A CA 1
ATOM 668 C C . SER A 1 86 ? -3.128 -0.742 -6.630 1.00 84.19 86 SER A C 1
ATOM 670 O O . SER A 1 86 ? -4.149 -0.795 -5.947 1.00 84.19 86 SER A O 1
ATOM 672 N N . SER A 1 87 ? -1.992 -1.314 -6.232 1.00 85.19 87 SER A N 1
ATOM 673 C CA . SER A 1 87 ? -1.839 -2.028 -4.965 1.00 85.19 87 SER A CA 1
ATOM 674 C C . SER A 1 87 ? -1.955 -1.105 -3.745 1.00 85.19 87 SER A C 1
ATOM 676 O O . SER A 1 87 ? -2.676 -1.419 -2.794 1.00 85.19 87 SER A O 1
ATOM 678 N N . ILE A 1 88 ? -1.293 0.058 -3.780 1.00 85.94 88 ILE A N 1
ATOM 679 C CA . ILE A 1 88 ? -1.393 1.078 -2.724 1.00 85.94 88 ILE A CA 1
ATOM 680 C C . ILE A 1 88 ? -2.840 1.564 -2.605 1.00 85.94 88 ILE A C 1
ATOM 682 O O . ILE A 1 88 ? -3.359 1.662 -1.490 1.00 85.94 88 ILE A O 1
ATOM 686 N N . TYR A 1 89 ? -3.506 1.797 -3.740 1.00 87.44 89 TYR A N 1
ATOM 687 C CA . TYR A 1 89 ? -4.919 2.161 -3.768 1.00 87.44 89 TYR A CA 1
ATOM 688 C C . TYR A 1 89 ? -5.790 1.086 -3.103 1.00 87.44 89 TYR A C 1
ATOM 690 O O . TYR A 1 89 ? -6.522 1.406 -2.166 1.00 87.44 89 TYR A O 1
ATOM 698 N N . ASN A 1 90 ? -5.636 -0.192 -3.476 1.00 88.50 90 ASN A N 1
ATOM 699 C CA . ASN A 1 90 ? -6.371 -1.297 -2.847 1.00 88.50 90 ASN A CA 1
ATOM 700 C C . ASN A 1 90 ? -6.135 -1.358 -1.327 1.00 88.50 90 ASN A C 1
ATOM 702 O O . ASN A 1 90 ? -7.086 -1.474 -0.559 1.00 88.50 90 ASN A O 1
ATOM 706 N N . LYS A 1 91 ? -4.888 -1.207 -0.859 1.00 89.31 91 LYS A N 1
ATOM 707 C CA . LYS A 1 91 ? -4.548 -1.264 0.578 1.00 89.31 91 LYS A CA 1
ATOM 708 C C . LYS A 1 91 ? -5.196 -0.153 1.414 1.00 89.31 91 LYS A C 1
ATOM 710 O O . LYS A 1 91 ? -5.369 -0.312 2.626 1.00 89.31 91 LYS A O 1
ATOM 715 N N . SER A 1 92 ? -5.544 0.970 0.790 1.00 90.50 92 SER A N 1
ATOM 716 C CA . SER A 1 92 ? -6.235 2.077 1.461 1.00 90.50 92 SER A CA 1
ATOM 717 C C . SER A 1 92 ? -7.740 1.843 1.645 1.00 90.50 92 SER A C 1
ATOM 719 O O . SER A 1 92 ? -8.365 2.528 2.457 1.00 90.50 92 SER A O 1
ATOM 721 N N . GLN A 1 93 ? -8.310 0.871 0.925 1.00 94.81 93 GLN A N 1
ATOM 722 C CA . GLN A 1 93 ? -9.735 0.570 0.953 1.00 94.81 93 GLN A CA 1
ATOM 723 C C . GLN A 1 93 ? -10.092 -0.442 2.042 1.00 94.81 93 GLN A C 1
ATOM 725 O O . GLN A 1 93 ? -9.383 -1.424 2.290 1.00 94.81 93 GLN A O 1
ATOM 730 N N . TYR A 1 94 ? -11.245 -0.206 2.655 1.00 96.12 94 TYR A N 1
ATOM 731 C CA . TYR A 1 94 ? -11.882 -1.085 3.621 1.00 96.12 94 TYR A CA 1
ATOM 732 C C . TYR A 1 94 ? -13.219 -1.579 3.082 1.00 96.12 94 TYR A C 1
ATOM 734 O O . TYR A 1 94 ? -13.875 -0.914 2.283 1.00 96.12 94 TYR A O 1
ATOM 742 N N . PHE A 1 95 ? -13.635 -2.751 3.540 1.00 96.56 95 PHE A N 1
ATOM 743 C CA . PHE A 1 95 ? -14.862 -3.404 3.112 1.00 96.56 95 PHE A CA 1
ATOM 744 C C . PHE A 1 95 ? -15.619 -3.879 4.343 1.00 96.56 95 PHE A C 1
ATOM 746 O O . PHE A 1 95 ? -15.020 -4.437 5.265 1.00 96.56 95 PHE A O 1
ATOM 753 N N . ILE A 1 96 ? -16.932 -3.670 4.337 1.00 96.88 96 ILE A N 1
ATOM 754 C CA . ILE A 1 96 ? -17.829 -4.153 5.381 1.00 96.88 96 ILE A CA 1
ATOM 755 C C . ILE A 1 96 ? -18.660 -5.283 4.790 1.00 96.88 96 ILE A C 1
ATOM 757 O O . ILE A 1 96 ? -19.289 -5.120 3.744 1.00 96.88 96 ILE A O 1
ATOM 761 N N . LYS A 1 97 ? -18.662 -6.430 5.464 1.00 95.94 97 LYS A N 1
ATOM 762 C CA . LYS A 1 97 ? -19.566 -7.538 5.165 1.00 95.94 97 LYS A CA 1
ATOM 763 C C . LYS A 1 97 ? -20.551 -7.683 6.318 1.00 95.94 97 LYS A C 1
ATOM 765 O O . LYS A 1 97 ? -20.145 -7.926 7.451 1.00 95.94 97 LYS A O 1
ATOM 770 N N . THR A 1 98 ? -21.834 -7.534 6.017 1.00 94.62 98 THR A N 1
ATOM 771 C CA . THR A 1 98 ? -22.917 -7.630 7.001 1.00 94.62 98 THR A CA 1
ATOM 772 C C . THR A 1 98 ? -23.420 -9.068 7.086 1.00 94.62 98 THR A C 1
ATOM 774 O O . THR A 1 98 ? -23.791 -9.659 6.072 1.00 94.62 98 THR A O 1
ATOM 777 N N . ASN A 1 99 ? -23.444 -9.622 8.295 1.00 92.00 99 ASN A N 1
ATOM 778 C CA . ASN A 1 99 ? -24.100 -10.887 8.626 1.00 92.00 99 ASN A CA 1
ATOM 779 C C . ASN A 1 99 ? -25.356 -10.599 9.474 1.00 92.00 99 ASN A C 1
ATOM 781 O O . ASN A 1 99 ? -25.637 -9.446 9.788 1.00 92.00 99 ASN A O 1
ATOM 785 N N . LYS A 1 100 ? -26.099 -11.644 9.868 1.00 88.94 100 LYS A N 1
ATOM 786 C CA . LYS A 1 100 ? -27.375 -11.513 10.597 1.00 88.94 100 LYS A CA 1
ATOM 787 C C . LYS A 1 100 ? -27.292 -10.598 11.831 1.00 88.94 100 LYS A C 1
ATOM 789 O O . LYS A 1 100 ? -28.116 -9.706 11.949 1.00 88.94 100 LYS A O 1
ATOM 794 N N . ASP A 1 101 ? -26.277 -10.793 12.679 1.00 92.19 101 ASP A N 1
ATOM 795 C CA . ASP A 1 101 ? -26.105 -10.067 13.950 1.00 92.19 101 ASP A CA 1
ATOM 796 C C . ASP A 1 101 ? -24.659 -9.570 14.143 1.00 92.19 101 ASP A C 1
ATOM 798 O O . ASP A 1 101 ? -24.153 -9.494 15.260 1.00 92.19 101 ASP A O 1
ATOM 802 N N . SER A 1 102 ? -23.924 -9.318 13.059 1.00 95.19 102 SER A N 1
ATOM 803 C CA . SER A 1 102 ? -22.536 -8.846 13.148 1.00 95.19 102 SER A CA 1
ATOM 804 C C . SER A 1 102 ? -22.078 -8.210 11.848 1.00 95.19 102 SER A C 1
ATOM 806 O O . SER A 1 102 ? -22.539 -8.620 10.780 1.00 95.19 102 SER A O 1
ATOM 808 N N . ILE A 1 103 ? -21.054 -7.367 11.916 1.00 97.12 103 ILE A N 1
ATOM 809 C CA . ILE A 1 103 ? -20.290 -6.962 10.734 1.00 97.12 103 ILE A CA 1
ATOM 810 C C . ILE A 1 103 ? -18.858 -7.482 10.779 1.00 97.12 103 ILE A C 1
ATOM 812 O O . ILE A 1 103 ? -18.238 -7.562 11.837 1.00 97.12 103 ILE A O 1
ATOM 816 N N . GLU A 1 104 ? -18.313 -7.811 9.617 1.00 97.75 104 GLU A N 1
ATOM 817 C CA . GLU A 1 104 ? -16.890 -8.077 9.432 1.00 97.75 104 GLU A CA 1
ATOM 818 C C . GLU A 1 104 ? -16.241 -6.891 8.715 1.00 97.75 104 GLU A C 1
ATOM 820 O O . GLU A 1 104 ? -16.739 -6.426 7.685 1.00 97.75 104 GLU A O 1
ATOM 825 N N . ILE A 1 105 ? -15.104 -6.436 9.235 1.00 97.31 105 ILE A N 1
ATOM 826 C CA . ILE A 1 105 ? -14.278 -5.390 8.636 1.00 97.31 105 ILE A CA 1
ATOM 827 C C . ILE A 1 105 ? -13.075 -6.044 7.962 1.00 97.31 105 ILE A C 1
ATOM 829 O O . ILE A 1 105 ? -12.291 -6.750 8.601 1.00 97.31 105 ILE A O 1
ATOM 833 N N . TRP A 1 106 ? -12.896 -5.751 6.679 1.00 97.44 106 TRP A N 1
ATOM 834 C CA . TRP A 1 106 ? -11.795 -6.232 5.850 1.00 97.44 106 TRP A CA 1
ATOM 835 C C . TRP A 1 106 ? -11.006 -5.052 5.277 1.00 97.44 106 TRP A C 1
ATOM 837 O O . TRP A 1 106 ? -11.584 -4.009 4.984 1.00 97.44 106 TRP A O 1
ATOM 847 N N . GLN A 1 107 ? -9.701 -5.215 5.073 1.00 96.44 107 GLN A N 1
ATOM 848 C CA . GLN A 1 107 ? -8.841 -4.229 4.408 1.00 96.44 107 GLN A CA 1
ATOM 849 C C . GLN A 1 107 ? -8.256 -4.827 3.132 1.00 96.44 107 GLN A C 1
ATOM 851 O O . GLN A 1 107 ? -7.887 -6.004 3.119 1.00 96.44 107 GLN A O 1
ATOM 856 N N . GLY A 1 108 ? -8.126 -4.034 2.069 1.00 94.75 108 GLY A N 1
ATOM 857 C CA . GLY A 1 108 ? -7.401 -4.473 0.881 1.00 94.75 108 GLY A CA 1
ATOM 858 C C . GLY A 1 108 ? -5.956 -4.870 1.209 1.00 94.75 108 GLY A C 1
ATOM 859 O O . GLY A 1 108 ? -5.279 -4.262 2.041 1.00 94.75 108 GLY A O 1
ATOM 860 N N . ALA A 1 109 ? -5.480 -5.938 0.578 1.00 90.06 109 ALA A N 1
ATOM 861 C CA . ALA A 1 109 ? -4.106 -6.408 0.699 1.00 90.06 109 ALA A CA 1
ATOM 862 C C . ALA A 1 109 ? -3.225 -5.823 -0.420 1.00 90.06 109 ALA A C 1
ATOM 864 O O . ALA A 1 109 ? -3.707 -5.202 -1.363 1.00 90.06 109 ALA A O 1
ATOM 865 N N . PHE A 1 110 ? -1.914 -6.068 -0.349 1.00 80.06 110 PHE A N 1
ATOM 866 C CA . PHE A 1 110 ? -0.984 -5.661 -1.411 1.00 80.06 110 PHE A CA 1
ATOM 867 C C . PHE A 1 110 ? -1.264 -6.378 -2.751 1.00 80.06 110 PHE A C 1
ATOM 869 O O . PHE A 1 110 ? -0.949 -5.871 -3.823 1.00 80.06 110 PHE A O 1
ATOM 876 N N . SER A 1 111 ? -1.893 -7.553 -2.726 1.00 78.25 111 SER A N 1
ATOM 877 C CA . SER A 1 111 ? -2.380 -8.185 -3.956 1.00 78.25 111 SER A CA 1
ATOM 878 C C . SER A 1 111 ? -3.600 -7.424 -4.498 1.00 78.25 111 SER A C 1
ATOM 880 O O . SER A 1 111 ? -4.502 -7.158 -3.705 1.00 78.25 111 SER A O 1
ATOM 882 N N . PRO A 1 112 ? -3.711 -7.150 -5.815 1.00 74.06 112 PRO A N 1
ATOM 883 C CA . PRO A 1 112 ? -4.796 -6.334 -6.383 1.00 74.06 112 PRO A CA 1
ATOM 884 C C . PRO A 1 112 ? -6.224 -6.789 -6.045 1.00 74.06 112 PRO A C 1
ATOM 886 O O . PRO A 1 112 ? -7.134 -5.974 -6.004 1.00 74.06 112 PRO A O 1
ATOM 889 N N . ARG A 1 113 ? -6.434 -8.091 -5.810 1.00 81.69 113 ARG A N 1
ATOM 890 C CA . ARG A 1 113 ? -7.730 -8.663 -5.391 1.00 81.69 113 ARG A CA 1
ATOM 891 C C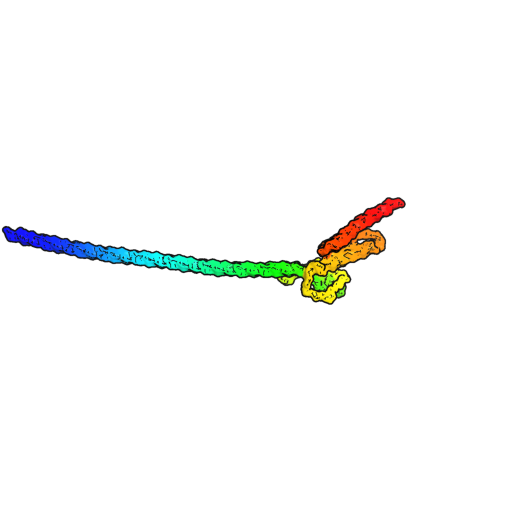 . ARG A 1 113 ? -7.741 -9.186 -3.953 1.00 81.69 113 ARG A C 1
ATOM 893 O O . ARG A 1 113 ? -8.751 -9.717 -3.502 1.00 81.69 113 ARG A O 1
ATOM 900 N N . GLY A 1 114 ? -6.617 -9.090 -3.248 1.00 88.38 114 GLY A N 1
ATOM 901 C CA . GLY A 1 114 ? -6.487 -9.634 -1.902 1.00 88.38 114 GLY A CA 1
ATOM 902 C C . GLY A 1 114 ? -7.190 -8.755 -0.873 1.00 88.38 114 GLY A C 1
ATOM 903 O O . GLY A 1 114 ? -7.209 -7.529 -1.005 1.00 88.38 114 GLY A O 1
ATOM 904 N N . LYS A 1 115 ? -7.731 -9.389 0.169 1.00 94.62 115 LYS A N 1
ATOM 905 C CA . LYS A 1 115 ? -8.331 -8.737 1.336 1.00 94.62 115 LYS A CA 1
ATOM 906 C C . LYS A 1 115 ? -7.893 -9.476 2.596 1.00 94.62 115 LYS A C 1
ATOM 908 O O . LYS A 1 115 ? -7.884 -10.703 2.609 1.00 94.62 115 LYS A O 1
ATOM 913 N N . ASN A 1 116 ? -7.564 -8.732 3.643 1.00 95.31 116 ASN A N 1
ATOM 914 C CA . ASN A 1 116 ? -7.242 -9.262 4.961 1.00 95.31 116 ASN A CA 1
ATOM 915 C C . ASN A 1 116 ? -8.390 -8.945 5.916 1.00 95.31 116 ASN A C 1
ATOM 917 O O . ASN A 1 116 ? -8.828 -7.796 5.999 1.00 95.31 116 ASN A O 1
ATOM 921 N N . HIS A 1 117 ? -8.872 -9.955 6.633 1.00 96.19 117 HIS A N 1
ATOM 922 C CA . HIS A 1 117 ? -9.843 -9.751 7.700 1.00 96.19 117 HIS A CA 1
ATOM 923 C C . HIS A 1 117 ? -9.175 -8.977 8.837 1.00 96.19 117 HIS A C 1
ATOM 925 O O . HIS A 1 117 ? -8.093 -9.359 9.286 1.00 96.19 117 HIS A O 1
ATOM 931 N N . ILE A 1 118 ? -9.804 -7.894 9.291 1.00 95.75 118 ILE A N 1
ATOM 932 C CA . ILE A 1 118 ? -9.294 -7.083 10.400 1.00 95.75 118 ILE A CA 1
ATOM 933 C C . ILE A 1 118 ? -9.991 -7.488 11.690 1.00 95.75 118 ILE A C 1
ATOM 935 O O . ILE A 1 118 ? -9.318 -7.819 12.664 1.00 95.75 118 ILE A O 1
ATOM 939 N N . LEU A 1 119 ? -11.327 -7.472 11.708 1.00 96.06 119 LEU A N 1
ATOM 940 C CA . LEU A 1 119 ? -12.094 -7.873 12.883 1.00 96.06 119 LEU A CA 1
ATOM 941 C C . LEU A 1 119 ? -13.567 -8.161 12.574 1.00 96.06 119 LEU A C 1
ATOM 943 O O . LEU A 1 119 ? -14.120 -7.675 11.589 1.00 96.06 119 LEU A O 1
ATOM 947 N N . THR A 1 120 ? -14.209 -8.881 13.489 1.00 97.25 120 THR A N 1
ATOM 948 C CA . THR A 1 120 ? -15.659 -9.095 13.516 1.00 97.25 120 THR A CA 1
ATOM 949 C C . THR A 1 120 ? -16.256 -8.350 14.706 1.00 97.25 120 THR A C 1
ATOM 951 O O . THR A 1 120 ? -15.748 -8.455 15.823 1.00 97.25 120 THR A O 1
ATOM 954 N N . LEU A 1 121 ? -17.332 -7.608 14.463 1.00 96.69 121 LEU A N 1
ATOM 955 C CA . LEU A 1 121 ? -18.076 -6.829 15.445 1.00 96.69 121 LEU A CA 1
ATOM 956 C C . LEU A 1 121 ? -19.472 -7.441 15.631 1.00 96.69 121 LEU A C 1
ATOM 958 O O . LEU A 1 121 ? -20.368 -7.163 14.830 1.00 96.69 121 LEU A O 1
ATOM 962 N N . PRO A 1 122 ? -19.671 -8.310 16.637 1.00 96.12 122 PRO A N 1
ATOM 963 C CA . PRO A 1 122 ? -20.991 -8.844 16.961 1.00 96.12 122 PRO A CA 1
ATOM 964 C C . PRO A 1 122 ? -21.911 -7.750 17.515 1.00 96.12 122 PRO A C 1
ATOM 966 O O . PRO A 1 122 ? -21.457 -6.837 18.193 1.00 96.12 122 PRO A O 1
ATOM 969 N N . GLY A 1 123 ? -23.207 -7.841 17.235 1.00 93.12 123 GLY A N 1
ATOM 970 C CA . GLY A 1 123 ? -24.229 -6.901 17.702 1.00 93.12 123 GLY A CA 1
ATOM 971 C C . GLY A 1 123 ? -24.206 -5.524 17.030 1.00 93.12 123 GLY A C 1
ATOM 972 O O . GLY A 1 123 ? -25.073 -4.704 17.313 1.00 93.12 123 GLY A O 1
ATOM 973 N N . VAL A 1 124 ? -23.252 -5.260 16.133 1.00 93.31 124 VAL A N 1
ATOM 974 C CA . VAL A 1 124 ? -23.174 -4.003 15.381 1.00 93.31 124 VAL A CA 1
ATOM 975 C C . VAL A 1 124 ? -23.931 -4.156 14.066 1.00 93.31 124 VAL A C 1
ATOM 977 O O . VAL A 1 124 ? -23.661 -5.077 13.292 1.00 93.31 124 VAL A O 1
ATOM 980 N N . ALA A 1 125 ? -24.872 -3.248 13.811 1.00 89.62 125 ALA A N 1
ATOM 981 C CA . ALA A 1 125 ? -25.592 -3.188 12.547 1.00 89.62 125 ALA A CA 1
ATOM 982 C C . ALA A 1 125 ? -24.685 -2.673 11.418 1.00 89.62 125 ALA A C 1
ATOM 984 O O . ALA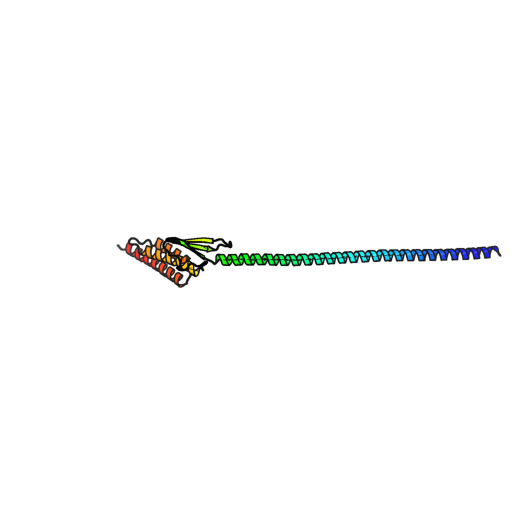 A 1 125 ? -23.818 -1.821 11.623 1.00 89.62 125 ALA A O 1
ATOM 985 N N . GLY A 1 126 ? -24.898 -3.193 10.210 1.00 86.94 126 GLY A N 1
ATOM 986 C CA . GLY A 1 126 ? -24.243 -2.672 9.016 1.00 86.94 126 GLY A CA 1
ATOM 987 C C . GLY A 1 126 ? -24.700 -1.252 8.666 1.00 86.94 126 GLY A C 1
ATOM 988 O O . GLY A 1 126 ? -25.754 -0.812 9.124 1.00 86.94 126 GLY A O 1
ATOM 989 N N . PRO A 1 127 ? -23.923 -0.533 7.841 1.00 88.75 127 PRO A N 1
ATOM 990 C CA . PRO A 1 127 ? -24.330 0.774 7.340 1.00 88.75 127 PRO A CA 1
ATOM 991 C C . PRO A 1 127 ? -25.629 0.658 6.533 1.00 88.75 127 PRO A C 1
ATOM 993 O O . PRO A 1 127 ? -25.788 -0.283 5.756 1.00 88.75 127 PRO A O 1
ATOM 996 N N . GLU A 1 128 ? -26.527 1.638 6.681 1.00 88.06 128 GLU A N 1
ATOM 997 C CA . GLU A 1 128 ? -27.829 1.665 5.988 1.00 88.06 128 GLU A CA 1
ATOM 998 C C . GLU A 1 128 ? -27.683 1.571 4.466 1.00 88.06 128 GLU A C 1
ATOM 1000 O O . GLU A 1 128 ? -28.467 0.907 3.791 1.00 88.06 128 GLU A O 1
ATOM 1005 N N . VAL A 1 129 ? -26.639 2.210 3.932 1.00 90.38 129 VAL A N 1
ATOM 1006 C CA . VAL A 1 129 ? -26.277 2.150 2.519 1.00 90.38 129 VAL A CA 1
ATOM 1007 C C . VAL A 1 129 ? -24.910 1.491 2.384 1.00 90.38 129 VAL A C 1
ATOM 1009 O O . VAL A 1 129 ? -23.883 2.022 2.824 1.00 90.38 129 VAL A O 1
ATOM 1012 N N . ALA A 1 130 ? -24.900 0.319 1.754 1.00 91.81 130 ALA A N 1
ATOM 1013 C CA . ALA A 1 130 ? -23.675 -0.394 1.438 1.00 91.81 130 ALA A CA 1
ATOM 1014 C C . ALA A 1 130 ? -22.878 0.357 0.358 1.00 91.81 130 ALA A C 1
ATOM 1016 O O . ALA A 1 130 ? -23.417 0.734 -0.682 1.00 91.81 130 ALA A O 1
ATOM 1017 N N . LYS A 1 131 ? -21.581 0.547 0.603 1.00 93.94 131 LYS A N 1
ATOM 1018 C CA . LYS A 1 131 ? -20.608 1.062 -0.363 1.00 93.94 131 LYS A CA 1
ATOM 1019 C C . LYS A 1 131 ? -19.726 -0.082 -0.835 1.00 93.94 131 LYS A C 1
ATOM 1021 O O . LYS A 1 131 ? -19.442 -1.011 -0.080 1.00 93.94 131 LYS A O 1
ATOM 1026 N N . GLU A 1 132 ? -19.237 0.020 -2.064 1.00 92.50 132 GLU A N 1
ATOM 1027 C CA . GLU A 1 132 ? -18.271 -0.944 -2.597 1.00 92.50 132 GLU A CA 1
ATOM 1028 C C . GLU A 1 132 ? -16.933 -0.897 -1.851 1.00 92.50 132 GLU A C 1
ATOM 1030 O O . GLU A 1 132 ? -16.290 -1.929 -1.677 1.00 92.50 132 GLU A O 1
ATOM 1035 N N . ALA A 1 133 ? -16.533 0.289 -1.389 1.00 94.25 133 ALA A N 1
ATOM 1036 C CA . ALA A 1 133 ? -15.342 0.514 -0.587 1.00 94.25 133 ALA A CA 1
ATOM 1037 C C . ALA A 1 133 ? -15.564 1.671 0.392 1.00 94.25 133 ALA A C 1
ATOM 1039 O O . ALA A 1 133 ? -16.290 2.627 0.108 1.00 94.25 133 ALA A O 1
ATOM 1040 N N . TYR A 1 134 ? -14.895 1.580 1.532 1.00 95.44 134 TYR A N 1
ATOM 1041 C CA . TYR A 1 134 ? -14.913 2.563 2.602 1.00 95.44 134 TYR A CA 1
ATOM 1042 C C . TYR A 1 134 ? -13.496 3.043 2.905 1.00 95.44 134 TYR A C 1
ATOM 1044 O O . TYR A 1 134 ? -12.506 2.338 2.684 1.00 95.44 134 TYR A O 1
ATOM 1052 N N . THR A 1 135 ? -13.397 4.240 3.463 1.00 94.12 135 THR A N 1
ATOM 1053 C CA . THR A 1 135 ? -12.151 4.787 3.998 1.00 94.12 135 THR A CA 1
ATOM 1054 C C . THR A 1 135 ? -11.919 4.326 5.436 1.00 94.12 135 THR A C 1
ATOM 1056 O O . THR A 1 135 ? -12.844 3.950 6.159 1.00 94.12 135 THR A O 1
ATOM 1059 N N . ARG A 1 136 ? -10.669 4.419 5.905 1.00 93.62 136 ARG A N 1
ATOM 1060 C CA . ARG A 1 136 ? -10.326 4.125 7.306 1.00 93.62 136 ARG A CA 1
ATOM 1061 C C . ARG A 1 136 ? -11.180 4.932 8.293 1.00 93.62 136 ARG A C 1
ATOM 1063 O O . ARG A 1 136 ? -11.608 4.386 9.304 1.00 93.62 136 ARG A O 1
ATOM 1070 N N . SER A 1 137 ? -11.422 6.209 8.001 1.00 93.25 137 SER A N 1
ATOM 1071 C CA . SER A 1 137 ? -12.219 7.120 8.833 1.00 93.25 137 SER A CA 1
ATOM 1072 C C . SER A 1 137 ? -13.701 6.768 8.892 1.00 93.25 137 SER A C 1
ATOM 1074 O O . SER A 1 137 ? -14.363 7.166 9.835 1.00 93.25 137 SER A O 1
ATOM 1076 N N . GLU A 1 138 ? -14.233 6.028 7.920 1.00 93.62 138 GLU A N 1
ATOM 1077 C CA . GLU A 1 138 ? -15.634 5.589 7.948 1.00 93.62 138 GLU A CA 1
ATOM 1078 C C . GLU A 1 138 ? -15.814 4.284 8.725 1.00 93.62 138 GLU A C 1
ATOM 1080 O O . GLU A 1 138 ? -16.870 4.048 9.302 1.00 93.62 138 GLU A O 1
ATOM 1085 N N . VAL A 1 139 ? -14.788 3.428 8.745 1.00 95.25 139 VAL A N 1
ATOM 1086 C CA . VAL A 1 139 ? -14.905 2.072 9.300 1.00 95.25 139 VAL A CA 1
ATOM 1087 C C . VAL A 1 139 ? -14.362 1.960 10.721 1.00 95.25 139 VAL A C 1
ATOM 1089 O O . VAL A 1 139 ? -14.961 1.284 11.555 1.00 95.25 139 VAL A O 1
ATOM 1092 N N . MET A 1 140 ? -13.235 2.609 11.026 1.00 95.19 140 MET A N 1
ATOM 1093 C CA . MET A 1 140 ? -12.608 2.498 12.349 1.00 95.19 140 MET A CA 1
ATOM 1094 C C . MET A 1 140 ? -13.481 3.031 13.499 1.00 95.19 140 MET A C 1
ATOM 1096 O O . MET A 1 140 ? -13.477 2.382 14.549 1.00 95.19 140 MET A O 1
ATOM 1100 N N . PRO A 1 141 ? -14.292 4.098 13.327 1.00 95.19 141 PRO A N 1
ATOM 1101 C CA . PRO A 1 141 ? -15.231 4.529 14.364 1.00 95.19 141 PRO A CA 1
ATOM 1102 C C . PRO A 1 141 ? -16.220 3.445 14.807 1.00 95.19 141 PRO A C 1
ATOM 1104 O O . PRO A 1 141 ? -16.593 3.408 15.974 1.00 95.19 141 PRO A O 1
ATOM 1107 N N . LEU A 1 142 ? -16.608 2.511 13.926 1.00 95.06 142 LEU A N 1
ATOM 1108 C CA . LEU A 1 142 ? -17.492 1.396 14.297 1.00 95.06 142 LEU A CA 1
ATOM 1109 C C . LEU A 1 142 ? -16.828 0.488 15.341 1.00 95.06 142 LEU A C 1
ATOM 1111 O O . LEU A 1 142 ? -17.437 0.136 16.349 1.00 95.06 142 LEU A O 1
ATOM 1115 N N . ALA A 1 143 ? -15.554 0.149 15.127 1.00 96.69 143 ALA A N 1
ATOM 1116 C CA . ALA A 1 143 ? -14.779 -0.655 16.067 1.00 96.69 143 ALA A CA 1
ATOM 1117 C C . ALA A 1 143 ? -14.461 0.119 17.354 1.00 96.69 143 ALA A C 1
ATOM 1119 O O . ALA A 1 143 ? -14.539 -0.445 18.446 1.00 96.69 143 ALA A O 1
ATOM 1120 N N . PHE A 1 144 ? -14.135 1.410 17.235 1.00 97.81 144 PHE A N 1
ATOM 1121 C CA . PHE A 1 144 ? -13.936 2.297 18.3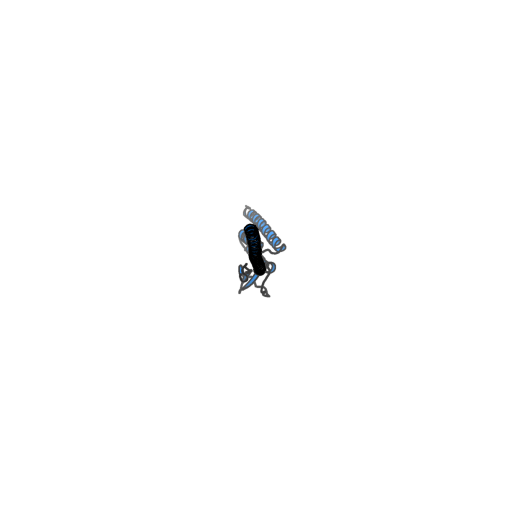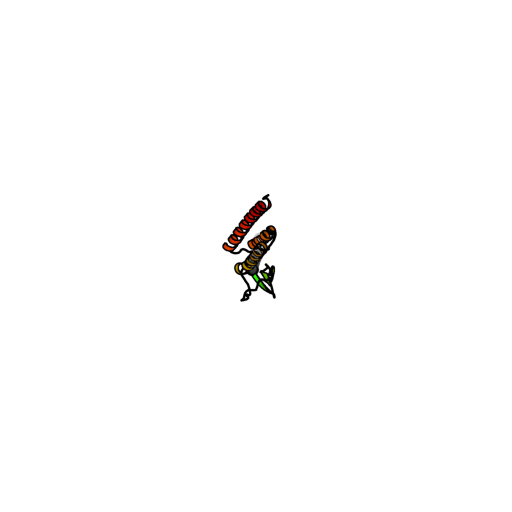80 1.00 97.81 144 PHE A CA 1
ATOM 1122 C C . PHE A 1 144 ? -15.179 2.324 19.279 1.00 97.81 144 PHE A C 1
ATOM 1124 O O . PHE A 1 144 ? -15.077 1.994 20.461 1.00 97.81 144 PHE A O 1
ATOM 1131 N N . ASN A 1 145 ? -16.346 2.643 18.711 1.00 96.38 145 ASN A N 1
ATOM 1132 C CA . ASN A 1 145 ? -17.606 2.753 19.446 1.00 96.38 145 ASN A CA 1
ATOM 1133 C C . ASN A 1 145 ? -17.988 1.427 20.101 1.00 96.38 145 ASN A C 1
ATOM 1135 O O . ASN A 1 145 ? -18.322 1.410 21.280 1.00 96.38 145 ASN A O 1
ATOM 1139 N N . PHE A 1 146 ? -17.829 0.311 19.390 1.00 97.50 146 PHE A N 1
ATOM 1140 C CA . PHE A 1 146 ? -18.078 -1.016 19.943 1.00 97.50 146 PHE A CA 1
ATOM 1141 C C . PHE A 1 146 ? -17.252 -1.303 21.206 1.00 97.50 146 PHE A C 1
ATOM 1143 O O . PHE A 1 146 ? -17.798 -1.702 22.235 1.00 97.50 146 PHE A O 1
ATOM 1150 N N . TYR A 1 147 ? -15.934 -1.086 21.169 1.00 97.94 147 TYR A N 1
ATOM 1151 C CA . TYR A 1 147 ? -15.093 -1.336 22.345 1.00 97.94 147 TYR A CA 1
ATOM 1152 C C . TYR A 1 147 ? -15.315 -0.311 23.461 1.00 97.94 147 TYR A C 1
ATOM 1154 O O . TYR A 1 147 ? -15.198 -0.663 24.637 1.00 97.94 147 TYR A O 1
ATOM 1162 N N . MET A 1 148 ? -15.671 0.928 23.114 1.00 97.69 148 MET A N 1
ATOM 1163 C CA . MET A 1 148 ? -16.090 1.937 24.086 1.00 97.69 148 MET A CA 1
ATOM 1164 C C . MET A 1 148 ? -17.368 1.527 24.815 1.00 97.69 148 MET A C 1
ATOM 1166 O O . MET A 1 148 ? -17.416 1.594 26.043 1.00 97.69 148 MET A O 1
ATOM 1170 N N . GLU A 1 149 ? -18.385 1.073 24.087 1.00 96.81 149 GLU A N 1
ATOM 1171 C CA . GLU A 1 149 ? -19.647 0.604 24.659 1.00 96.81 149 GLU A CA 1
ATOM 1172 C C . GLU A 1 149 ? -19.436 -0.618 25.544 1.00 96.81 149 GLU A C 1
ATOM 1174 O O . GLU A 1 149 ? -19.908 -0.619 26.679 1.00 96.81 149 GLU A O 1
ATOM 1179 N N . GLN A 1 150 ? -18.640 -1.597 25.101 1.00 96.50 150 GLN A N 1
ATOM 1180 C CA . GLN A 1 150 ? -18.291 -2.738 25.948 1.00 96.50 150 GLN A CA 1
ATOM 1181 C C . GLN A 1 150 ? -17.566 -2.317 27.227 1.00 96.50 150 GLN A C 1
ATOM 1183 O O . GLN A 1 150 ? -17.849 -2.861 28.291 1.00 96.50 150 GLN A O 1
ATOM 1188 N N . ALA A 1 151 ? -16.639 -1.355 27.155 1.00 96.38 151 ALA A N 1
ATOM 1189 C CA . ALA A 1 151 ? -15.966 -0.843 28.348 1.00 96.38 151 ALA A CA 1
ATOM 1190 C C . ALA A 1 151 ? -16.969 -0.186 29.311 1.00 96.38 151 ALA A C 1
ATOM 1192 O O . ALA A 1 151 ? -16.928 -0.420 30.521 1.00 96.38 151 ALA A O 1
ATOM 1193 N N . ILE A 1 152 ? -17.900 0.609 28.778 1.00 94.25 152 ILE A N 1
ATOM 1194 C CA . ILE A 1 152 ? -18.950 1.265 29.563 1.00 94.25 152 ILE A CA 1
ATOM 1195 C C . ILE A 1 152 ? -19.874 0.226 30.203 1.00 94.25 152 ILE A C 1
ATOM 1197 O O . ILE A 1 152 ? -20.154 0.321 31.397 1.00 94.25 152 ILE A O 1
ATOM 1201 N N . GLU A 1 153 ? -20.338 -0.760 29.444 1.00 93.81 153 GLU A N 1
ATOM 1202 C CA . GLU A 1 153 ? -21.197 -1.828 29.948 1.00 93.81 153 GLU A CA 1
ATOM 1203 C C . GLU A 1 153 ? -20.493 -2.641 31.036 1.00 93.81 153 GLU A C 1
ATOM 1205 O O . GLU A 1 153 ? -21.060 -2.851 32.109 1.00 93.81 153 GLU A O 1
ATOM 1210 N N . GLU A 1 154 ? -19.234 -3.022 30.812 1.00 94.44 154 GLU A N 1
ATOM 1211 C CA . GLU A 1 154 ? -18.442 -3.759 31.794 1.00 94.44 154 GLU A CA 1
ATOM 1212 C C . GLU A 1 154 ? -18.281 -2.965 33.097 1.00 94.44 154 GLU A C 1
ATOM 1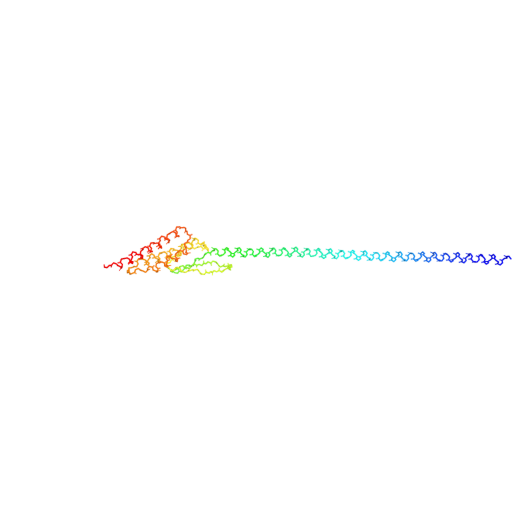214 O O . GLU A 1 154 ? -18.444 -3.528 34.177 1.00 94.44 154 GLU A O 1
ATOM 1219 N N . SER A 1 155 ? -18.072 -1.646 33.009 1.00 90.31 155 SER A N 1
ATOM 1220 C CA . SER A 1 155 ? -17.961 -0.769 34.183 1.00 90.31 155 SER A CA 1
ATOM 1221 C C . SER A 1 155 ? -19.269 -0.600 34.970 1.00 90.31 155 SER A C 1
ATOM 1223 O O . SER A 1 155 ? -19.242 -0.182 36.126 1.00 90.31 155 SER A O 1
ATOM 1225 N N . ARG A 1 156 ? -20.421 -0.902 34.354 1.00 89.50 156 ARG A N 1
ATOM 1226 C CA . ARG A 1 156 ? -21.761 -0.767 34.957 1.00 89.50 156 ARG A CA 1
ATOM 1227 C C . ARG A 1 156 ? -22.267 -2.059 35.589 1.00 89.50 156 ARG A C 1
ATOM 1229 O O . ARG A 1 156 ? -23.326 -2.042 36.225 1.00 89.50 156 ARG A O 1
ATOM 1236 N N . LYS A 1 157 ? -21.568 -3.182 35.402 1.00 90.50 157 LYS A N 1
ATOM 1237 C CA . LYS A 1 157 ? -21.964 -4.458 36.003 1.00 90.50 157 LYS A CA 1
ATOM 1238 C C . LYS A 1 157 ? -21.968 -4.332 37.524 1.00 90.50 157 LYS A C 1
ATOM 1240 O O . LYS A 1 157 ? -21.051 -3.783 38.123 1.00 90.50 157 LYS A O 1
ATOM 1245 N N . ARG A 1 158 ? -23.036 -4.833 38.148 1.00 82.31 158 ARG A N 1
ATOM 1246 C CA . ARG A 1 158 ? -23.167 -4.843 39.609 1.00 82.31 158 ARG A CA 1
ATOM 1247 C C . ARG A 1 158 ? -22.195 -5.859 40.207 1.00 82.31 158 ARG A C 1
ATOM 1249 O O . ARG A 1 158 ? -22.065 -6.957 39.674 1.00 82.31 158 ARG A O 1
ATOM 1256 N N . GLY A 1 159 ? -21.594 -5.518 41.343 1.00 83.38 159 GLY A N 1
ATOM 1257 C CA . GLY A 1 159 ? -20.634 -6.365 42.054 1.00 83.38 159 GLY A CA 1
ATOM 1258 C C . GLY A 1 159 ? -19.236 -5.752 42.076 1.00 83.38 159 GLY A C 1
ATOM 1259 O O . GLY A 1 159 ? -19.091 -4.541 41.920 1.00 83.38 159 GLY A O 1
ATOM 1260 N N . THR A 1 160 ? -18.216 -6.584 42.293 1.00 82.50 160 THR A N 1
ATOM 1261 C CA . THR A 1 160 ? -16.811 -6.158 42.251 1.00 82.50 160 THR A CA 1
ATOM 1262 C C . THR A 1 160 ? -16.453 -5.691 40.838 1.00 82.50 160 THR A C 1
ATOM 1264 O O . THR A 1 160 ? -16.575 -6.488 39.904 1.00 82.50 160 THR A O 1
ATOM 1267 N N . PRO A 1 161 ? -16.012 -4.434 40.652 1.00 84.62 161 PRO A N 1
ATOM 1268 C CA . PRO A 1 161 ? -15.660 -3.939 39.328 1.00 84.62 161 PRO A CA 1
ATOM 1269 C C . PRO A 1 161 ? -14.442 -4.673 38.749 1.00 84.62 161 PRO A C 1
ATOM 1271 O O . PRO A 1 161 ? -13.397 -4.766 39.394 1.00 84.62 161 PRO A O 1
ATOM 1274 N N . ASP A 1 162 ? -14.552 -5.145 37.507 1.00 94.00 162 ASP A N 1
ATOM 1275 C CA . ASP A 1 162 ? -13.433 -5.721 36.749 1.00 94.00 162 ASP A CA 1
ATOM 1276 C C . ASP A 1 162 ? -12.678 -4.609 36.001 1.00 94.00 162 ASP A C 1
ATOM 1278 O O . ASP A 1 162 ? -12.811 -4.424 34.787 1.00 94.00 162 ASP A O 1
ATOM 1282 N N . PHE A 1 163 ? -11.917 -3.808 36.751 1.00 92.69 163 PHE A N 1
ATOM 1283 C CA . PHE A 1 163 ? -11.192 -2.663 36.195 1.00 92.69 163 PHE A CA 1
ATOM 1284 C C . PHE A 1 163 ? -10.171 -3.062 35.119 1.00 92.69 163 PHE A C 1
ATOM 1286 O O . PHE A 1 163 ? -10.028 -2.346 34.127 1.00 92.69 163 PHE A O 1
ATOM 1293 N N . ASP A 1 164 ? -9.527 -4.223 35.263 1.00 94.50 164 ASP A N 1
ATOM 1294 C CA . ASP A 1 164 ? -8.557 -4.740 34.293 1.00 94.50 164 ASP A CA 1
ATOM 1295 C C . ASP A 1 164 ? -9.211 -4.992 32.932 1.00 94.50 164 ASP A C 1
ATOM 1297 O O . ASP A 1 164 ? -8.641 -4.693 31.874 1.00 94.50 164 ASP A O 1
ATOM 1301 N N . LYS A 1 165 ? -10.421 -5.558 32.930 1.00 96.50 165 LYS A N 1
ATOM 1302 C CA . LYS A 1 165 ? -11.166 -5.796 31.696 1.00 96.50 165 LYS A CA 1
ATOM 1303 C C . LYS A 1 165 ? -11.642 -4.497 31.063 1.00 96.50 165 LYS A C 1
ATOM 1305 O O . LYS A 1 165 ? -11.518 -4.358 29.843 1.00 96.50 165 LYS A O 1
ATOM 1310 N N . VAL A 1 166 ? -12.119 -3.538 31.858 1.00 96.62 166 VAL A N 1
ATOM 1311 C CA . VAL A 1 166 ? -12.508 -2.218 31.339 1.00 96.62 166 VAL A CA 1
ATOM 1312 C C . VAL A 1 166 ? -11.298 -1.512 30.712 1.00 96.62 166 VAL A C 1
ATOM 1314 O O . VAL A 1 166 ? -11.392 -1.026 29.584 1.00 96.62 166 VAL A O 1
ATOM 1317 N N . GLU A 1 167 ? -10.137 -1.518 31.373 1.00 96.62 167 GLU A N 1
ATOM 1318 C CA . GLU A 1 167 ? -8.907 -0.922 30.838 1.00 96.62 167 GLU A CA 1
ATOM 1319 C C . GLU A 1 167 ? -8.481 -1.590 29.519 1.00 96.62 167 GLU A C 1
ATOM 1321 O O . GLU A 1 167 ? -8.163 -0.903 28.544 1.00 96.62 167 GLU A O 1
ATOM 1326 N N . LYS A 1 168 ? -8.526 -2.929 29.441 1.00 97.88 168 LYS A N 1
ATOM 1327 C CA . LYS A 1 168 ? -8.237 -3.674 28.201 1.00 97.88 168 LYS A CA 1
ATOM 1328 C C . LYS A 1 168 ? -9.180 -3.281 27.062 1.00 97.88 168 LYS A C 1
ATOM 1330 O O . LYS A 1 168 ? -8.722 -3.140 25.927 1.00 97.88 168 LYS A O 1
ATOM 1335 N N . LEU A 1 169 ? -10.472 -3.105 27.339 1.00 98.12 169 LEU A N 1
ATOM 1336 C CA . LEU A 1 169 ? -11.460 -2.678 26.343 1.00 98.12 169 LEU A CA 1
ATOM 1337 C C . LEU A 1 169 ? -11.197 -1.243 25.870 1.00 98.12 169 LEU A C 1
ATOM 1339 O O . LEU A 1 169 ? -11.165 -1.003 24.664 1.00 98.12 169 LEU A O 1
ATOM 1343 N N . LEU A 1 170 ? -10.894 -0.313 26.780 1.00 98.00 170 LEU A N 1
ATOM 1344 C CA . LEU A 1 170 ? -10.516 1.055 26.409 1.00 98.00 170 LEU A CA 1
ATOM 1345 C C . LEU A 1 170 ? -9.220 1.108 25.593 1.00 98.00 170 LEU A C 1
ATOM 1347 O O . LEU A 1 170 ? -9.139 1.862 24.625 1.00 98.00 170 LEU A O 1
ATOM 1351 N N . LYS A 1 171 ? -8.218 0.283 25.922 1.00 97.75 171 LYS A N 1
ATOM 1352 C CA . LYS A 1 171 ? -6.992 0.162 25.115 1.00 97.75 171 LYS A CA 1
ATOM 1353 C C . LYS A 1 171 ? -7.290 -0.367 23.713 1.00 97.75 171 LYS A C 1
ATOM 1355 O O . LYS A 1 171 ? -6.727 0.142 22.748 1.00 97.75 171 LYS A O 1
ATOM 1360 N N . LYS A 1 172 ? -8.206 -1.334 23.568 1.00 97.69 172 LYS A N 1
ATOM 1361 C CA . LYS A 1 172 ? -8.682 -1.764 22.243 1.00 97.69 172 LYS A CA 1
ATOM 1362 C C . LYS A 1 172 ? -9.360 -0.614 21.503 1.00 97.69 172 LYS A C 1
ATOM 1364 O O . LYS A 1 172 ? -8.976 -0.357 20.366 1.00 97.69 172 LYS A O 1
ATOM 1369 N N . ALA A 1 173 ? -10.277 0.118 22.142 1.00 98.00 173 ALA A N 1
ATOM 1370 C CA . ALA A 1 173 ? -10.903 1.300 21.546 1.00 98.00 173 ALA A CA 1
ATOM 1371 C C . ALA A 1 173 ? -9.849 2.314 21.069 1.00 98.00 173 ALA A C 1
ATOM 1373 O O . ALA A 1 173 ? -9.911 2.773 19.931 1.00 98.00 173 ALA A O 1
ATOM 1374 N N . GLN A 1 174 ? -8.811 2.572 21.873 1.00 97.75 174 GLN A N 1
ATOM 1375 C CA . GLN A 1 174 ? -7.703 3.464 21.517 1.00 97.75 174 GLN A CA 1
ATOM 1376 C C . GLN A 1 174 ? -7.049 3.113 20.173 1.00 97.75 174 GLN A C 1
ATOM 1378 O O . GLN A 1 174 ? -6.722 4.017 19.406 1.00 97.75 174 GLN A O 1
ATOM 1383 N N . THR A 1 175 ? -6.883 1.822 19.856 1.00 96.62 175 THR A N 1
ATOM 1384 C CA . THR A 1 175 ? -6.266 1.395 18.584 1.00 96.62 175 THR A CA 1
ATOM 1385 C C . THR A 1 175 ? -7.094 1.755 17.347 1.00 96.62 175 THR A C 1
ATOM 1387 O O . THR A 1 175 ? -6.541 1.904 16.254 1.00 96.62 175 THR A O 1
ATOM 1390 N N . PHE A 1 176 ? -8.406 1.935 17.519 1.00 96.88 176 PHE A N 1
ATOM 1391 C CA . PHE A 1 176 ? -9.348 2.262 16.449 1.00 96.88 176 PHE A CA 1
ATOM 1392 C C . PHE A 1 176 ? -9.708 3.752 16.402 1.00 96.88 176 PHE A C 1
ATOM 1394 O O . PHE A 1 176 ? -10.357 4.182 15.453 1.00 96.88 176 PHE A O 1
ATOM 1401 N N . ALA A 1 177 ? -9.248 4.559 17.361 1.00 96.19 177 ALA A N 1
ATOM 1402 C CA . ALA A 1 177 ? -9.490 5.998 17.364 1.00 96.19 177 ALA A CA 1
ATOM 1403 C C . ALA A 1 177 ? -8.894 6.660 16.105 1.00 96.19 177 ALA A C 1
ATOM 1405 O O . ALA A 1 177 ? -7.685 6.629 15.841 1.00 96.19 177 ALA A O 1
ATOM 1406 N N . SER A 1 178 ? -9.766 7.267 15.314 1.00 92.69 178 SER A N 1
ATOM 1407 C CA . SER A 1 178 ? -9.478 7.917 14.041 1.00 92.69 178 SER A CA 1
ATOM 1408 C C . SER A 1 178 ? -9.419 9.442 14.176 1.00 92.69 178 SER A C 1
ATOM 1410 O O . SER A 1 178 ? -8.559 10.069 13.545 1.00 92.69 178 SER A O 1
ATOM 1412 N N . SER A 1 179 ? -10.229 10.029 15.063 1.00 95.50 179 SER A N 1
ATOM 1413 C CA . SER A 1 179 ? -10.287 11.474 15.312 1.00 95.50 179 SER A CA 1
ATOM 1414 C C . SER A 1 179 ? -9.539 11.896 16.584 1.00 95.50 179 SER A C 1
ATOM 1416 O O . SER A 1 179 ? -9.157 11.077 17.424 1.00 95.50 179 SER A O 1
ATOM 1418 N N . GLN A 1 180 ? -9.280 13.200 16.723 1.00 96.56 180 GLN A N 1
ATOM 1419 C CA . GLN A 1 180 ? -8.708 13.749 17.955 1.00 96.56 180 GLN A CA 1
ATOM 1420 C C . GLN A 1 180 ? -9.682 13.621 19.132 1.00 96.56 180 GLN A C 1
ATOM 1422 O O . GLN A 1 180 ? -9.248 13.251 20.221 1.00 96.56 180 GLN A O 1
ATOM 1427 N N . ASP A 1 181 ? -10.973 13.840 18.893 1.00 96.81 181 ASP A N 1
ATOM 1428 C CA . ASP A 1 181 ? -12.017 13.745 19.915 1.00 96.81 181 ASP A CA 1
ATOM 1429 C C . ASP A 1 181 ? -12.140 12.316 20.455 1.00 96.81 181 ASP A C 1
ATOM 1431 O O . ASP A 1 181 ? -12.187 12.113 21.665 1.00 96.81 181 ASP A O 1
ATOM 1435 N N . GLU A 1 182 ? -12.081 11.303 19.583 1.00 97.38 182 GLU A N 1
ATOM 1436 C CA . GLU A 1 182 ? -12.065 9.886 19.975 1.00 97.38 182 GLU A CA 1
ATOM 1437 C C . GLU A 1 182 ? -10.840 9.552 20.842 1.00 97.38 182 GLU A C 1
ATOM 1439 O O . GLU A 1 182 ? -10.953 8.890 21.880 1.00 97.38 182 GLU A O 1
ATOM 1444 N N . ARG A 1 183 ? -9.657 10.053 20.451 1.00 97.19 183 ARG A N 1
ATOM 1445 C CA . ARG A 1 183 ? -8.418 9.878 21.228 1.00 97.19 183 ARG A CA 1
ATOM 1446 C C . ARG A 1 183 ? -8.525 10.521 22.611 1.00 97.19 183 ARG A C 1
ATOM 1448 O O . ARG A 1 183 ? -8.119 9.903 23.596 1.00 97.19 183 ARG A O 1
ATOM 1455 N N . GLN A 1 184 ? -9.073 11.732 22.690 1.00 97.94 184 GLN A N 1
ATOM 1456 C CA . GLN A 1 184 ? -9.280 12.442 23.953 1.00 97.94 184 GLN A CA 1
ATOM 1457 C C . GLN A 1 184 ? -10.330 11.749 24.828 1.00 97.94 184 GLN A C 1
ATOM 1459 O O . GLN A 1 184 ? -10.106 11.583 26.027 1.00 97.94 184 GLN A O 1
ATOM 1464 N N . ALA A 1 185 ? -11.429 11.274 24.238 1.00 97.00 185 ALA A N 1
ATOM 1465 C CA . ALA A 1 185 ? -12.482 10.558 24.949 1.00 97.00 185 ALA A CA 1
ATOM 1466 C C . ALA A 1 185 ? -11.951 9.280 25.619 1.00 97.00 185 ALA A C 1
ATOM 1468 O O . ALA A 1 185 ? -12.205 9.060 26.805 1.00 97.00 185 ALA A O 1
ATOM 1469 N N . VAL A 1 186 ? -11.170 8.461 24.904 1.00 97.69 186 VAL A N 1
ATOM 1470 C CA . VAL A 1 186 ? -10.530 7.271 25.494 1.00 97.69 186 VAL A CA 1
ATOM 1471 C C . VAL A 1 186 ? -9.511 7.650 26.567 1.00 97.69 186 VAL A C 1
ATOM 1473 O O . VAL A 1 186 ? -9.494 7.023 27.625 1.00 97.69 186 VAL A O 1
ATOM 1476 N N . ALA A 1 187 ? -8.685 8.674 26.335 1.00 97.62 187 ALA A N 1
ATOM 1477 C CA . ALA A 1 187 ? -7.686 9.109 27.312 1.00 97.62 187 ALA A CA 1
ATOM 1478 C C . ALA A 1 187 ? -8.333 9.555 28.634 1.00 97.62 187 ALA A C 1
ATOM 1480 O O . ALA A 1 187 ? -7.925 9.098 29.703 1.00 97.62 187 ALA A O 1
ATOM 1481 N N . ALA A 1 188 ? -9.392 10.368 28.563 1.00 97.06 188 ALA A N 1
ATOM 1482 C CA . ALA A 1 188 ? -10.146 10.804 29.736 1.00 97.06 188 ALA A CA 1
ATOM 1483 C C . ALA A 1 188 ? -10.766 9.616 30.492 1.00 97.06 188 ALA A C 1
ATOM 1485 O O . ALA A 1 188 ? -10.767 9.582 31.723 1.00 97.06 188 ALA A O 1
ATOM 1486 N N . ARG A 1 189 ? -11.262 8.605 29.767 1.00 96.31 189 ARG A N 1
ATOM 1487 C CA . ARG A 1 189 ? -11.832 7.390 30.369 1.00 96.31 189 ARG A CA 1
ATOM 1488 C C . ARG A 1 189 ? -10.780 6.526 31.055 1.00 96.31 189 ARG A C 1
ATOM 1490 O O . ARG A 1 189 ? -11.031 6.064 32.164 1.00 96.31 189 ARG A O 1
ATOM 1497 N N . LEU A 1 190 ? -9.615 6.341 30.435 1.00 96.25 190 LEU A N 1
ATOM 1498 C CA . LEU A 1 190 ? -8.492 5.620 31.042 1.00 96.25 190 LEU A CA 1
ATOM 1499 C C . LEU A 1 190 ? -8.043 6.305 32.338 1.00 96.25 190 LEU A C 1
ATOM 1501 O O . LEU A 1 190 ? -7.908 5.640 33.360 1.00 96.25 190 LEU A O 1
ATOM 1505 N N . GLN A 1 191 ? -7.903 7.634 32.324 1.00 95.94 191 GLN A N 1
ATOM 1506 C CA . GLN A 1 191 ? -7.572 8.404 33.525 1.00 95.94 191 GLN A CA 1
ATOM 1507 C C . GLN A 1 191 ? -8.643 8.254 34.617 1.00 95.94 191 GLN A C 1
ATOM 1509 O O . GLN A 1 191 ? -8.312 8.045 35.785 1.00 95.94 191 GLN A O 1
ATOM 1514 N N . GLY A 1 192 ? -9.924 8.317 34.243 1.00 93.81 192 GLY A N 1
ATOM 1515 C CA . GLY A 1 192 ? -11.034 8.136 35.179 1.00 93.81 192 GLY A CA 1
ATOM 1516 C C . GLY A 1 192 ? -11.035 6.763 35.857 1.00 93.81 192 GLY A C 1
ATOM 1517 O O . GLY A 1 192 ? -11.318 6.675 37.050 1.00 93.81 192 GLY A O 1
ATOM 1518 N N . ILE A 1 193 ? -10.674 5.699 35.134 1.00 92.75 193 ILE A N 1
ATOM 1519 C CA . ILE A 1 193 ? -10.550 4.351 35.711 1.00 92.75 193 ILE A CA 1
ATOM 1520 C C . ILE A 1 193 ? -9.392 4.270 36.695 1.00 92.75 193 ILE A C 1
ATOM 1522 O O . ILE A 1 193 ? -9.577 3.711 37.773 1.00 92.75 193 ILE A O 1
ATOM 1526 N N . THR A 1 194 ? -8.234 4.850 36.373 1.00 92.38 194 THR A N 1
ATOM 1527 C CA . THR A 1 194 ? -7.102 4.897 37.310 1.00 92.38 194 THR A CA 1
ATOM 1528 C C . THR A 1 194 ? -7.525 5.518 38.640 1.00 92.38 194 THR A C 1
ATOM 1530 O O . THR A 1 194 ? -7.293 4.927 39.694 1.00 92.38 194 THR A O 1
ATOM 1533 N N . GLN A 1 195 ? -8.248 6.641 38.595 1.00 92.81 195 GLN A N 1
ATOM 1534 C CA . GLN A 1 195 ? -8.764 7.283 39.805 1.00 92.81 195 GLN A CA 1
ATOM 1535 C C . GLN A 1 195 ? -9.800 6.414 40.536 1.00 92.81 195 GLN A C 1
ATOM 1537 O O . GLN A 1 195 ? -9.800 6.341 41.765 1.00 92.81 195 GLN A O 1
ATOM 1542 N N . ALA A 1 196 ? -10.684 5.738 39.798 1.00 90.94 196 ALA A N 1
ATOM 1543 C CA . ALA A 1 196 ? -11.681 4.843 40.382 1.00 90.94 196 ALA A CA 1
ATOM 1544 C C . ALA A 1 196 ? -11.035 3.649 41.107 1.00 90.94 196 ALA A C 1
ATOM 1546 O O . ALA A 1 196 ? -11.489 3.281 42.189 1.00 90.94 196 ALA A O 1
ATOM 1547 N N . ILE A 1 197 ? -9.954 3.085 40.556 1.00 90.94 197 ILE A N 1
ATOM 1548 C CA . ILE A 1 197 ? -9.180 2.007 41.188 1.00 90.94 197 ILE A CA 1
ATOM 1549 C C . ILE A 1 197 ? -8.574 2.480 42.513 1.00 90.94 197 ILE A C 1
ATOM 1551 O O . ILE A 1 197 ? -8.642 1.758 43.507 1.00 90.94 197 ILE A O 1
ATOM 1555 N N . GLU A 1 198 ? -7.972 3.671 42.545 1.00 92.50 198 GLU A N 1
ATOM 1556 C CA . GLU A 1 198 ? -7.397 4.244 43.770 1.00 92.50 198 GLU A CA 1
ATOM 1557 C C . GLU A 1 198 ? -8.460 4.448 44.850 1.00 92.50 198 GLU A C 1
ATOM 1559 O O . GLU A 1 198 ? -8.273 4.023 45.992 1.00 92.50 198 GLU A O 1
ATOM 1564 N N . ASN A 1 199 ? -9.602 5.025 44.472 1.00 91.38 199 ASN A N 1
ATOM 1565 C CA . ASN A 1 199 ? -10.718 5.250 45.386 1.00 91.38 199 ASN A CA 1
ATOM 1566 C C . ASN A 1 199 ? -11.264 3.928 45.938 1.00 91.38 199 ASN A C 1
ATOM 1568 O O . ASN A 1 199 ? -11.475 3.811 47.143 1.00 91.38 199 ASN A O 1
ATOM 1572 N N . TYR A 1 200 ? -11.425 2.917 45.080 1.00 89.88 200 TYR A N 1
ATOM 1573 C CA . TYR A 1 200 ? -11.873 1.587 45.488 1.00 89.88 200 TYR A CA 1
ATOM 1574 C C . TYR A 1 200 ? -10.887 0.925 46.460 1.00 89.88 200 TYR A C 1
ATOM 1576 O O . TYR A 1 200 ? -11.292 0.414 47.501 1.00 89.88 200 TYR A O 1
ATOM 1584 N N . LYS A 1 201 ? -9.577 0.981 46.173 1.00 90.44 201 LYS A N 1
ATOM 1585 C CA . LYS A 1 201 ? -8.537 0.474 47.088 1.00 90.44 201 LYS A CA 1
ATOM 1586 C C . LYS A 1 201 ? -8.586 1.178 48.443 1.00 90.44 201 LYS A C 1
ATOM 1588 O O . LYS A 1 201 ? -8.451 0.517 49.468 1.00 90.44 201 LYS A O 1
ATOM 1593 N N . ALA A 1 202 ? -8.786 2.495 48.450 1.00 93.06 202 ALA A N 1
ATOM 1594 C CA . ALA A 1 202 ? -8.897 3.272 49.678 1.00 93.06 202 ALA A CA 1
ATOM 1595 C C . ALA A 1 202 ? -10.157 2.916 50.481 1.00 93.06 202 ALA A C 1
ATOM 1597 O O . ALA A 1 202 ? -10.086 2.856 51.703 1.00 93.06 202 ALA A O 1
ATOM 1598 N N . GLU A 1 203 ? -11.292 2.672 49.822 1.00 89.88 203 GLU A N 1
ATOM 1599 C CA . GLU A 1 203 ? -12.554 2.296 50.470 1.00 89.88 203 GLU A CA 1
ATOM 1600 C C . GLU A 1 203 ? -12.495 0.892 51.082 1.00 89.88 203 GLU A C 1
ATOM 1602 O O . GLU A 1 203 ? -12.868 0.720 52.238 1.00 89.88 203 GLU A O 1
ATOM 1607 N N . VAL A 1 204 ? -11.942 -0.085 50.357 1.00 89.00 204 VAL A N 1
ATOM 1608 C CA . VAL A 1 204 ? -11.754 -1.461 50.857 1.00 89.00 204 VAL A CA 1
ATOM 1609 C C . VAL A 1 204 ? -10.734 -1.527 52.002 1.00 89.00 204 VAL A C 1
ATOM 1611 O O . VAL A 1 204 ? -10.803 -2.424 52.836 1.00 89.00 204 VAL A O 1
ATOM 1614 N N . ALA A 1 205 ? -9.789 -0.584 52.063 1.00 88.81 205 ALA A N 1
ATOM 1615 C CA . ALA A 1 205 ? -8.799 -0.492 53.135 1.00 88.81 205 ALA A CA 1
ATOM 1616 C C . ALA A 1 205 ? -9.293 0.265 54.384 1.00 88.81 205 ALA A C 1
ATOM 1618 O O . ALA A 1 205 ? -8.533 0.374 55.351 1.00 88.81 205 ALA A O 1
ATOM 1619 N N . ARG A 1 206 ? -10.519 0.817 54.386 1.00 84.06 206 ARG A N 1
ATOM 1620 C CA . ARG A 1 206 ? -11.082 1.454 55.587 1.00 84.06 206 ARG A CA 1
ATOM 1621 C C . ARG A 1 206 ? -11.479 0.379 56.612 1.00 84.06 206 ARG A C 1
ATOM 1623 O O . ARG A 1 206 ? -12.107 -0.600 56.215 1.00 84.06 206 ARG A O 1
ATOM 1630 N N . PRO A 1 207 ? -11.098 0.550 57.890 1.00 73.81 207 PRO A N 1
ATOM 1631 C CA . PRO A 1 207 ? -11.451 -0.375 58.964 1.00 73.81 207 PRO A CA 1
ATOM 1632 C C . PRO A 1 207 ? -12.948 -0.363 59.290 1.00 73.81 207 PRO A C 1
ATOM 1634 O O . PRO A 1 207 ? -13.599 0.689 59.078 1.00 73.81 207 PRO A O 1
#

Foldseek 3Di:
DPVVVVVVVVVVVVVVVVVVVVVVVVVVVVVVVVVVVVVVVVVVVVVVVVVVVVVVVVVVVVVVVVVVVVVVVVVVVVVVVVLQVLLVVQQQWWAWDDDPFKIWIWGGHSHNPDIDTDDIQGRQGDDPDGDPTDGLVVPLVSQLVSLQVVLVVQQPDPDDRPLVSSLVSLVSSCVSDDDPVSNVVSVVVNVVSVVVVVVVVVVVPDD

Radius of gyration: 52.39 Å; chains: 1; bounding box: 119×25×154 Å